Protein AF-A0A9D8DJX5-F1 (afdb_monomer)

pLDDT: mean 88.68, std 14.06, range [33.72, 98.88]

Radius of gyration: 21.32 Å; Cα contacts (8 Å, |Δi|>4): 629; chains: 1; bounding box: 50×33×69 Å

Solvent-accessible surface area (backbone atoms only — not comparable to full-atom values): 16769 Å² total; per-residue (Å²): 130,59,60,34,38,36,40,30,54,77,51,37,37,38,34,19,33,69,59,39,51,74,54,64,61,54,66,34,35,35,38,38,69,76,79,80,63,32,33,40,39,29,57,60,56,92,79,59,69,73,59,70,73,63,66,73,79,50,98,62,89,73,74,69,31,47,28,37,60,75,50,73,60,93,64,29,37,33,23,42,42,74,50,79,64,69,65,48,49,19,34,29,30,72,52,70,84,36,33,41,33,38,70,61,94,62,92,52,62,67,65,51,48,52,51,48,56,36,66,61,72,88,43,66,67,48,37,62,72,92,77,36,60,71,58,61,52,54,40,27,45,52,50,25,64,65,50,52,84,58,46,57,28,38,36,33,49,56,33,42,23,25,59,50,59,35,34,29,42,74,77,36,74,85,43,51,41,32,33,25,22,57,24,61,71,16,43,58,44,16,50,68,70,34,71,83,45,52,75,48,79,39,53,80,90,59,59,81,91,54,52,69,50,68,31,24,27,26,33,34,62,66,38,66,24,56,39,55,83,88,50,41,66,59,42,53,50,51,41,55,42,26,20,55,38,25,36,38,40,40,32,44,23,44,84,62,55,82,28,47,28,81,42,44,32,38,61,63,58,62,49,48,63,73,65,68,59,80,43,56,70,48,69,49,77,40,54,60,88,36,73,77,12,55,88,60,80,65,38,29,26,25,44,35,44,32,36,48,62,77,78,83,126

Foldseek 3Di:
DAQAKWFFDFFKIKHFVLVCVLLVVAQKWKWWDDPQAKIKIAHDDPPPPVPVVVVPPDPDDTPMKMWGWDDDDNTITMTGIPDDGHGAMFGWADLRRITMTHHDPDPPQQVVLLVCQQPDDPDLLQDQPVSHDPLVLVLLLVVLVVVVVQDQFEEEEACFLPSNVLSNCVVRVRGAAEYEHLHPSRQVNNCVSCVRYHYDNDDLQDLVVAAFQQGQEYEYAAPLQQPDPVCSLVSVVSRNRRHNWKYKYWYWADDATSNHGRGGHYDVVVSCVVSVDQWDKDKDWDDCPDSSNDPSRPTIIMMMMTTHDDPPD

Structure (mmCIF, N/CA/C/O backbone):
data_AF-A0A9D8DJX5-F1
#
_entry.id   AF-A0A9D8DJX5-F1
#
loop_
_atom_site.group_PDB
_atom_site.id
_atom_site.type_symbol
_atom_site.label_atom_id
_atom_site.label_alt_id
_atom_site.label_comp_id
_atom_site.label_asym_id
_atom_site.label_entity_id
_atom_site.label_seq_id
_atom_site.pdbx_PDB_ins_code
_atom_site.Cartn_x
_atom_site.Cartn_y
_atom_site.Cartn_z
_atom_site.occupancy
_atom_site.B_iso_or_equiv
_atom_site.auth_seq_id
_atom_site.auth_comp_id
_atom_site.auth_asym_id
_atom_site.auth_atom_id
_atom_site.pdbx_PDB_model_num
ATOM 1 N N . MET A 1 1 ? 25.472 2.038 -9.866 1.00 52.00 1 MET A N 1
ATOM 2 C CA . MET A 1 1 ? 24.053 2.404 -10.091 1.00 52.00 1 MET A CA 1
ATOM 3 C C . MET A 1 1 ? 23.250 1.708 -9.001 1.00 52.00 1 MET A C 1
ATOM 5 O O . MET A 1 1 ? 23.630 0.598 -8.645 1.00 52.00 1 MET A O 1
ATOM 9 N N . SER A 1 2 ? 22.246 2.347 -8.397 1.00 64.38 2 SER A N 1
ATOM 10 C CA . SER A 1 2 ? 21.395 1.640 -7.426 1.00 64.38 2 SER A CA 1
ATOM 11 C C . SER A 1 2 ? 20.667 0.501 -8.143 1.00 64.38 2 SER A C 1
ATOM 13 O O . SER A 1 2 ? 20.286 0.661 -9.300 1.00 64.38 2 SER A O 1
ATOM 15 N N . ALA A 1 3 ? 20.431 -0.631 -7.473 1.00 71.69 3 ALA A N 1
ATOM 16 C CA . ALA A 1 3 ? 19.589 -1.696 -8.026 1.00 71.69 3 ALA A CA 1
ATOM 17 C C . ALA A 1 3 ? 18.145 -1.225 -8.310 1.00 71.69 3 ALA A C 1
ATOM 19 O O . ALA A 1 3 ? 17.416 -1.913 -9.014 1.00 71.69 3 ALA A O 1
ATOM 20 N N . ARG A 1 4 ? 17.758 -0.052 -7.782 1.00 78.12 4 ARG A N 1
ATOM 21 C CA . ARG A 1 4 ? 16.403 0.521 -7.813 1.00 78.12 4 ARG A CA 1
ATOM 22 C C . ARG A 1 4 ? 16.152 1.575 -8.875 1.00 78.12 4 ARG A C 1
ATOM 24 O O . ARG A 1 4 ? 15.015 2.018 -9.006 1.00 78.12 4 ARG A O 1
ATOM 31 N N . THR A 1 5 ? 17.181 2.003 -9.605 1.00 88.44 5 THR A N 1
ATOM 32 C CA . THR A 1 5 ? 17.035 3.135 -10.523 1.00 88.44 5 THR A CA 1
ATOM 33 C C . THR A 1 5 ? 17.383 2.782 -11.955 1.00 88.44 5 THR A C 1
ATOM 35 O O . THR A 1 5 ? 18.355 2.084 -12.239 1.00 88.44 5 THR A O 1
ATOM 38 N N . VAL A 1 6 ? 16.564 3.290 -12.871 1.00 93.12 6 VAL A N 1
ATOM 39 C CA . VAL A 1 6 ? 16.841 3.318 -14.305 1.00 93.12 6 VAL A CA 1
ATOM 40 C C . VAL A 1 6 ? 17.437 4.678 -14.629 1.00 93.12 6 VAL A C 1
ATOM 42 O O . VAL A 1 6 ? 16.857 5.703 -14.284 1.00 93.12 6 VAL A O 1
ATOM 45 N N . ALA A 1 7 ? 18.588 4.694 -15.295 1.00 94.19 7 ALA A N 1
ATOM 46 C CA . ALA A 1 7 ? 19.215 5.934 -15.741 1.00 94.19 7 ALA A CA 1
ATOM 47 C C . ALA A 1 7 ? 19.014 6.111 -17.245 1.00 94.19 7 ALA A C 1
ATOM 49 O O . ALA A 1 7 ? 19.284 5.187 -18.018 1.00 94.19 7 ALA A O 1
ATOM 50 N N . ILE A 1 8 ? 18.571 7.295 -17.660 1.00 95.25 8 ILE A N 1
ATOM 51 C CA . ILE A 1 8 ? 18.438 7.673 -19.068 1.00 95.25 8 ILE A CA 1
ATOM 52 C C . ILE A 1 8 ? 19.281 8.921 -19.320 1.00 95.25 8 ILE A C 1
ATOM 54 O O . ILE A 1 8 ? 19.026 9.968 -18.727 1.00 95.25 8 ILE A O 1
ATOM 58 N N . ASP A 1 9 ? 20.255 8.813 -20.222 1.00 92.62 9 ASP A N 1
ATOM 59 C CA . ASP A 1 9 ? 21.124 9.915 -20.642 1.00 92.62 9 ASP A CA 1
ATOM 60 C C . ASP A 1 9 ? 21.181 9.983 -22.171 1.00 92.62 9 ASP A C 1
ATOM 62 O O . ASP A 1 9 ? 21.521 9.000 -22.835 1.00 92.62 9 ASP A O 1
ATOM 66 N N . ALA A 1 10 ? 20.831 11.148 -22.718 1.00 89.56 10 ALA A N 1
ATOM 67 C CA . ALA A 1 10 ? 20.740 11.438 -24.145 1.00 89.56 10 ALA A CA 1
ATOM 68 C C . ALA A 1 10 ? 19.941 10.388 -24.946 1.00 89.56 10 ALA A C 1
ATOM 70 O O . ALA A 1 10 ? 18.715 10.463 -25.052 1.00 89.56 10 ALA A O 1
ATOM 71 N N . ASP A 1 11 ? 20.640 9.427 -25.548 1.00 92.62 11 ASP A N 1
ATOM 72 C CA . ASP A 1 11 ? 20.106 8.368 -26.399 1.00 92.62 11 ASP A CA 1
ATOM 73 C C . ASP A 1 11 ? 20.338 6.961 -25.819 1.00 92.62 11 ASP A C 1
ATOM 75 O O . ASP A 1 11 ? 20.162 5.959 -26.519 1.00 92.62 11 ASP A O 1
ATOM 79 N N . ARG A 1 12 ? 20.704 6.862 -24.537 1.00 95.81 12 ARG A N 1
ATOM 80 C CA . ARG A 1 12 ? 20.975 5.605 -23.836 1.00 95.81 12 ARG A CA 1
ATOM 81 C C . ARG A 1 12 ? 20.134 5.458 -22.581 1.00 95.81 12 ARG A C 1
ATOM 83 O O . ARG A 1 12 ? 19.874 6.414 -21.861 1.00 95.81 12 ARG A O 1
ATOM 90 N N . MET A 1 13 ? 19.759 4.216 -22.301 1.00 96.75 13 MET A N 1
ATOM 91 C CA . MET A 1 13 ? 19.099 3.817 -21.063 1.00 96.75 13 MET A CA 1
ATOM 92 C C . MET A 1 13 ? 19.857 2.657 -20.430 1.00 96.75 13 MET A C 1
ATOM 94 O O . MET A 1 13 ? 20.189 1.693 -21.116 1.00 96.75 13 MET A O 1
ATOM 98 N N . SER A 1 14 ? 20.080 2.726 -19.125 1.00 96.38 14 SER A N 1
ATOM 99 C CA . SER A 1 14 ? 20.672 1.658 -18.326 1.00 96.38 14 SER A CA 1
ATOM 100 C C . SER A 1 14 ? 19.626 1.096 -17.371 1.00 96.38 14 SER A C 1
ATOM 102 O O . SER A 1 14 ? 19.094 1.826 -16.535 1.00 96.38 14 SER A O 1
ATOM 104 N N . LEU A 1 15 ? 19.332 -0.198 -17.504 1.00 95.50 15 LEU A N 1
ATOM 105 C CA . LEU A 1 15 ? 18.470 -0.936 -16.582 1.00 95.50 15 LEU A CA 1
ATOM 106 C C . LEU A 1 15 ? 19.331 -1.687 -15.559 1.00 95.50 15 LEU A C 1
ATOM 108 O O . LEU A 1 15 ? 20.320 -2.306 -15.967 1.00 95.50 15 LEU A O 1
ATOM 112 N N . PRO A 1 16 ? 18.958 -1.719 -14.268 1.00 94.69 16 PRO A N 1
ATOM 113 C CA . PRO A 1 16 ? 19.591 -2.623 -13.314 1.00 94.69 16 PRO A CA 1
ATOM 114 C C . PRO A 1 16 ? 19.359 -4.079 -13.748 1.00 94.69 16 PRO A C 1
ATOM 116 O O . PRO A 1 16 ? 18.301 -4.413 -14.290 1.00 94.69 16 PRO A O 1
ATOM 119 N N . ASN A 1 17 ? 20.346 -4.958 -13.534 1.00 92.81 17 ASN A N 1
ATOM 120 C CA . ASN A 1 17 ? 20.299 -6.327 -14.069 1.00 92.81 17 ASN A CA 1
ATOM 121 C C . ASN A 1 17 ? 19.074 -7.119 -13.572 1.00 92.81 17 ASN A C 1
ATOM 123 O O . ASN A 1 17 ? 18.498 -7.877 -14.343 1.00 92.81 17 ASN A O 1
ATOM 127 N N . ALA A 1 18 ? 18.621 -6.884 -12.338 1.00 92.12 18 ALA A N 1
ATOM 128 C CA . ALA A 1 18 ? 17.412 -7.516 -11.815 1.00 92.12 18 ALA A CA 1
ATOM 129 C C . ALA A 1 18 ? 16.151 -7.152 -12.628 1.00 92.12 18 ALA A C 1
ATOM 131 O O . ALA A 1 18 ? 15.383 -8.040 -12.986 1.00 92.12 18 ALA A O 1
ATOM 132 N N . LEU A 1 19 ? 15.974 -5.879 -13.009 1.00 93.50 19 LEU A N 1
ATOM 133 C CA . LEU A 1 19 ? 14.850 -5.454 -13.857 1.00 93.50 19 LEU A CA 1
ATOM 134 C C . LEU A 1 19 ? 14.972 -6.014 -15.281 1.00 93.50 19 LEU A C 1
ATOM 136 O O . LEU A 1 19 ? 13.985 -6.381 -15.911 1.00 93.50 19 LEU A O 1
ATOM 140 N N . TYR A 1 20 ? 16.196 -6.089 -15.807 1.00 93.69 20 TYR A N 1
ATOM 141 C CA . TYR A 1 20 ? 16.454 -6.720 -17.101 1.00 93.69 20 TYR A CA 1
ATOM 142 C C . TYR A 1 20 ? 16.045 -8.202 -17.118 1.00 93.69 20 TYR A C 1
ATOM 144 O O . TYR A 1 20 ? 15.451 -8.668 -18.096 1.00 93.69 20 TYR A O 1
ATOM 152 N N . GLU A 1 21 ? 16.366 -8.935 -16.053 1.00 92.25 21 GLU A N 1
ATOM 153 C CA . GLU A 1 21 ? 16.031 -10.350 -15.905 1.00 92.25 21 GLU A CA 1
ATOM 154 C C . GLU A 1 21 ? 14.526 -10.563 -15.734 1.00 92.25 21 GLU A C 1
ATOM 156 O O . GLU A 1 21 ? 13.972 -11.403 -16.446 1.00 92.25 21 GLU A O 1
ATOM 161 N N . ASP A 1 22 ? 13.861 -9.748 -14.909 1.00 90.25 22 ASP A N 1
ATOM 162 C CA . ASP A 1 22 ? 12.401 -9.769 -14.729 1.00 90.25 22 ASP A CA 1
ATOM 163 C C . ASP A 1 22 ? 11.636 -9.506 -16.032 1.00 90.25 22 ASP A C 1
ATOM 165 O O . ASP A 1 22 ? 10.707 -10.228 -16.391 1.00 90.25 22 ASP A O 1
ATOM 169 N N . LEU A 1 23 ? 12.115 -8.561 -16.849 1.00 90.62 23 LEU A N 1
ATOM 170 C CA . LEU A 1 23 ? 11.579 -8.316 -18.192 1.00 90.62 23 LEU A CA 1
ATOM 171 C C . LEU A 1 23 ? 11.792 -9.496 -19.169 1.00 90.62 23 LEU A C 1
ATOM 173 O O . LEU A 1 23 ? 11.419 -9.410 -20.346 1.00 90.62 23 LEU A O 1
ATOM 177 N N . GLY A 1 24 ? 12.404 -10.596 -18.726 1.00 91.62 24 GLY A N 1
ATOM 178 C CA . GLY A 1 24 ? 12.679 -11.789 -19.518 1.00 91.62 24 GLY A CA 1
ATOM 179 C C . GLY A 1 24 ? 13.887 -11.628 -20.433 1.00 91.62 24 GLY A C 1
ATOM 180 O O . GLY A 1 24 ? 13.882 -12.165 -21.544 1.00 91.62 24 GLY A O 1
ATOM 181 N N . SER A 1 25 ? 14.894 -10.864 -19.995 1.00 94.00 25 SER A N 1
ATOM 182 C CA . SER A 1 25 ? 16.143 -10.613 -20.727 1.00 94.00 25 SER A CA 1
ATOM 183 C C . SER A 1 25 ? 15.935 -10.155 -22.185 1.00 94.00 25 SER A C 1
ATOM 185 O O . SER A 1 25 ? 16.448 -10.781 -23.121 1.00 94.00 25 SER A O 1
ATOM 187 N N . PRO A 1 26 ? 15.133 -9.105 -22.439 1.00 93.44 26 PRO A N 1
ATOM 188 C CA . PRO A 1 26 ? 14.715 -8.773 -23.793 1.00 93.44 26 PRO A CA 1
ATOM 189 C C . PRO A 1 26 ? 15.840 -8.119 -24.605 1.00 93.44 26 PRO A C 1
ATOM 191 O O . PRO A 1 26 ? 16.518 -7.209 -24.151 1.00 93.44 26 PRO A O 1
ATOM 194 N N . SER A 1 27 ? 15.977 -8.476 -25.884 1.00 94.44 27 SER A N 1
ATOM 195 C CA . SER A 1 27 ? 16.855 -7.732 -26.806 1.00 94.44 27 SER A CA 1
ATOM 196 C C . SER A 1 27 ? 16.296 -6.349 -27.168 1.00 94.44 27 SER A C 1
ATOM 198 O O . SER A 1 27 ? 16.986 -5.511 -27.755 1.00 94.44 27 SER A O 1
ATOM 200 N N . THR A 1 28 ? 15.006 -6.117 -26.909 1.00 93.94 28 THR A N 1
ATOM 201 C CA . THR A 1 28 ? 14.306 -4.880 -27.252 1.00 93.94 28 THR A CA 1
ATOM 202 C C . THR A 1 28 ? 13.187 -4.591 -26.263 1.00 93.94 28 THR A C 1
ATOM 204 O O . THR A 1 28 ? 12.334 -5.444 -26.003 1.00 93.94 28 THR A O 1
ATOM 207 N N . VAL A 1 29 ? 13.146 -3.352 -25.790 1.00 94.38 29 VAL A N 1
ATOM 208 C CA . VAL A 1 29 ? 12.090 -2.820 -24.924 1.00 94.38 29 VAL A CA 1
ATOM 209 C C . VAL A 1 29 ? 11.420 -1.614 -25.577 1.00 94.38 29 VAL A C 1
ATOM 211 O O . VAL A 1 29 ? 11.905 -1.064 -26.571 1.00 94.38 29 VAL A O 1
ATOM 214 N N . VAL A 1 30 ? 10.263 -1.239 -25.045 1.00 93.06 30 VAL A N 1
ATOM 215 C CA . VAL A 1 30 ? 9.457 -0.110 -25.504 1.00 93.06 30 VAL A CA 1
ATOM 216 C C . VAL A 1 30 ? 9.234 0.842 -24.339 1.00 93.06 30 VAL A C 1
ATOM 218 O O . VAL A 1 30 ? 8.835 0.390 -23.267 1.00 93.06 30 VAL A O 1
ATOM 221 N N . LEU A 1 31 ? 9.442 2.137 -24.583 1.00 92.94 31 LEU A N 1
ATOM 222 C CA . LEU A 1 31 ? 9.111 3.219 -23.665 1.00 92.94 31 LEU A CA 1
ATOM 223 C C . LEU A 1 31 ? 7.941 4.051 -24.202 1.00 92.94 31 LEU A C 1
ATOM 225 O O . LEU A 1 31 ? 7.911 4.381 -25.393 1.00 92.94 31 LEU A O 1
ATOM 229 N N . LEU A 1 32 ? 6.988 4.396 -23.334 1.00 90.31 32 LEU A N 1
ATOM 230 C CA . LEU A 1 32 ? 5.842 5.250 -23.670 1.00 90.31 32 LEU A CA 1
ATOM 231 C C . LEU A 1 32 ? 5.765 6.437 -22.702 1.00 90.31 32 LEU A C 1
ATOM 233 O O . LEU A 1 32 ? 5.503 6.212 -21.520 1.00 90.31 32 LEU A O 1
ATOM 237 N N . PRO A 1 33 ? 5.955 7.677 -23.179 1.00 86.94 33 PRO A N 1
ATOM 238 C CA . PRO A 1 33 ? 5.739 8.877 -22.375 1.00 86.94 33 PRO A CA 1
ATOM 239 C C . PRO A 1 33 ? 4.274 9.026 -21.952 1.00 86.94 33 PRO A C 1
ATOM 241 O O . PRO A 1 33 ? 3.374 8.717 -22.739 1.00 86.94 33 PRO A O 1
ATOM 244 N N . VAL A 1 34 ? 4.040 9.523 -20.733 1.00 80.06 34 VAL A N 1
ATOM 245 C CA . VAL A 1 34 ? 2.684 9.701 -20.177 1.00 80.06 34 VAL A CA 1
ATOM 246 C C . VAL A 1 34 ? 2.340 11.170 -19.927 1.00 80.06 34 VAL A C 1
ATOM 248 O O . VAL A 1 34 ? 1.377 11.673 -20.501 1.00 80.06 34 VAL A O 1
ATOM 251 N N . ASP A 1 35 ? 3.135 11.862 -19.117 1.00 75.81 35 ASP A N 1
ATOM 252 C CA . ASP A 1 35 ? 2.861 13.204 -18.568 1.00 75.81 35 ASP A CA 1
ATOM 253 C C . ASP A 1 35 ? 3.993 14.211 -18.867 1.00 75.81 35 ASP A C 1
ATOM 255 O O . ASP A 1 35 ? 4.058 15.296 -18.298 1.00 75.81 35 ASP A O 1
ATOM 259 N N . GLY A 1 36 ? 4.892 13.854 -19.789 1.00 80.00 36 GLY A N 1
ATOM 260 C CA . GLY A 1 36 ? 6.061 14.656 -20.155 1.00 80.00 36 GLY A CA 1
ATOM 261 C C . GLY A 1 36 ? 7.303 14.394 -19.303 1.00 80.00 36 GLY A C 1
ATOM 262 O O . GLY A 1 36 ? 8.385 14.813 -19.711 1.00 80.00 36 GLY A O 1
ATOM 263 N N . GLN A 1 37 ? 7.188 13.662 -18.191 1.00 85.12 37 GLN A N 1
ATOM 264 C CA . GLN A 1 37 ? 8.328 13.302 -17.344 1.00 85.12 37 GLN A CA 1
ATOM 265 C C . GLN A 1 37 ? 8.427 11.787 -17.126 1.00 85.12 37 GLN A C 1
ATOM 267 O O . GLN A 1 37 ? 9.514 11.233 -17.241 1.00 85.12 37 GLN A O 1
ATOM 272 N N . SER A 1 38 ? 7.307 11.105 -16.904 1.00 88.81 38 SER A N 1
ATOM 273 C CA . SER A 1 38 ? 7.217 9.675 -16.605 1.00 88.81 38 SER A CA 1
ATOM 274 C C . SER A 1 38 ? 7.112 8.801 -17.860 1.00 88.81 38 SER A C 1
ATOM 276 O O . SER A 1 38 ? 6.609 9.220 -18.915 1.00 88.81 38 SER A O 1
ATOM 278 N N . LEU A 1 39 ? 7.555 7.544 -17.741 1.00 92.19 39 LEU A N 1
ATOM 279 C CA . LEU A 1 39 ? 7.623 6.588 -18.851 1.00 92.19 39 LEU A CA 1
ATOM 280 C C . LEU A 1 39 ? 7.074 5.214 -18.448 1.00 92.19 39 LEU A C 1
ATOM 282 O O . LEU A 1 39 ? 7.468 4.657 -17.433 1.00 92.19 39 LEU A O 1
ATOM 286 N N . TRP A 1 40 ? 6.247 4.595 -19.289 1.00 92.56 40 TRP A N 1
ATOM 287 C CA . TRP A 1 40 ? 5.995 3.152 -19.204 1.00 92.56 40 TRP A CA 1
ATOM 288 C C . TRP A 1 40 ? 7.083 2.379 -19.935 1.00 92.56 40 TRP A C 1
ATOM 290 O O . TRP A 1 40 ? 7.279 2.601 -21.128 1.00 92.56 40 TRP A O 1
ATOM 300 N N . LEU A 1 41 ? 7.717 1.428 -19.260 1.00 93.31 41 LEU A N 1
ATOM 301 C CA . LEU A 1 41 ? 8.673 0.471 -19.800 1.00 93.31 41 LEU A CA 1
ATOM 302 C C . LEU A 1 41 ? 8.017 -0.909 -19.929 1.00 93.31 41 LEU A C 1
ATOM 304 O O . LEU A 1 41 ? 7.350 -1.384 -19.015 1.00 93.31 41 LEU A O 1
ATOM 308 N N . ARG A 1 42 ? 8.222 -1.576 -21.067 1.00 91.81 42 ARG A N 1
ATOM 309 C CA . ARG A 1 42 ? 7.807 -2.973 -21.264 1.00 91.81 42 ARG A CA 1
ATOM 310 C C . ARG A 1 42 ? 8.707 -3.714 -22.235 1.00 91.81 42 ARG A C 1
ATOM 312 O O . ARG A 1 42 ? 9.286 -3.116 -23.149 1.00 91.81 42 ARG A O 1
ATOM 319 N N . ARG A 1 43 ? 8.748 -5.040 -22.116 1.00 90.25 43 ARG A N 1
ATOM 320 C CA . ARG A 1 43 ? 9.308 -5.905 -23.160 1.00 90.25 43 ARG A CA 1
ATOM 321 C C . ARG A 1 43 ? 8.541 -5.706 -24.469 1.00 90.25 43 ARG A C 1
ATOM 323 O O . ARG A 1 43 ? 7.314 -5.616 -24.491 1.00 90.25 43 ARG A O 1
ATOM 330 N N . ARG A 1 44 ? 9.260 -5.684 -25.594 1.00 84.25 44 ARG A N 1
ATOM 331 C CA . ARG A 1 44 ? 8.622 -5.735 -26.912 1.00 84.25 44 ARG A CA 1
ATOM 332 C C . ARG A 1 44 ? 8.142 -7.160 -27.194 1.00 84.25 44 ARG A C 1
ATOM 334 O O . ARG A 1 44 ? 8.964 -8.043 -27.433 1.00 84.25 44 ARG A O 1
ATOM 341 N N . ASP A 1 45 ? 6.830 -7.381 -27.218 1.00 71.62 45 ASP A N 1
ATOM 342 C CA . ASP A 1 45 ? 6.258 -8.642 -27.699 1.00 71.62 45 ASP A CA 1
ATOM 343 C C . ASP A 1 45 ? 6.064 -8.596 -29.232 1.00 71.62 45 ASP A C 1
ATOM 345 O O . ASP A 1 45 ? 5.251 -7.802 -29.720 1.00 71.62 45 ASP A O 1
ATOM 349 N N . PRO A 1 46 ? 6.773 -9.433 -30.016 1.00 61.84 46 PRO A N 1
ATOM 350 C CA . PRO A 1 46 ? 6.614 -9.496 -31.469 1.00 61.84 46 PRO A CA 1
ATOM 351 C C . PRO A 1 46 ? 5.244 -10.030 -31.924 1.00 61.84 46 PRO A C 1
ATOM 353 O O . PRO A 1 46 ? 4.867 -9.801 -33.074 1.00 61.84 46 PRO A O 1
ATOM 356 N N . ARG A 1 47 ? 4.496 -10.734 -31.060 1.00 59.16 47 ARG A N 1
ATOM 357 C CA . ARG A 1 47 ? 3.141 -11.244 -31.343 1.00 59.16 47 ARG A CA 1
ATOM 358 C C . ARG A 1 47 ? 2.045 -10.271 -30.940 1.00 59.16 47 ARG A C 1
ATOM 360 O O . ARG A 1 47 ? 0.949 -10.345 -31.502 1.00 59.16 47 ARG A O 1
ATOM 367 N N . SER A 1 48 ? 2.344 -9.333 -30.042 1.00 53.69 48 SER A N 1
ATOM 368 C CA . SER A 1 48 ? 1.490 -8.185 -29.792 1.00 53.69 48 SER A CA 1
ATOM 369 C C . SER A 1 48 ? 1.414 -7.373 -31.085 1.00 53.69 48 SER A C 1
ATOM 371 O O . SER A 1 48 ? 2.233 -6.514 -31.414 1.00 53.69 48 SER A O 1
ATOM 373 N N . ARG A 1 49 ? 0.387 -7.654 -31.890 1.00 46.22 49 ARG A N 1
ATOM 374 C CA . ARG A 1 49 ? -0.164 -6.631 -32.764 1.00 46.22 49 ARG A CA 1
ATOM 375 C C . ARG A 1 49 ? -0.594 -5.545 -31.798 1.00 46.22 49 ARG A C 1
ATOM 377 O O . ARG A 1 49 ? -1.685 -5.657 -31.248 1.00 46.22 49 ARG A O 1
ATOM 384 N N . VAL A 1 50 ? 0.266 -4.555 -31.536 1.00 47.84 50 VAL A N 1
ATOM 385 C CA . VAL A 1 50 ? -0.134 -3.294 -30.906 1.00 47.84 50 VAL A CA 1
ATOM 386 C C . VAL A 1 50 ? -1.466 -2.967 -31.549 1.00 47.84 50 VAL A C 1
ATOM 388 O O . VAL A 1 50 ? -1.519 -2.809 -32.772 1.00 47.84 50 VAL A O 1
ATOM 391 N N . ARG A 1 51 ? -2.548 -3.084 -30.770 1.00 42.00 51 ARG A N 1
ATOM 392 C CA . ARG A 1 51 ? -3.921 -3.077 -31.271 1.00 42.00 51 ARG A CA 1
ATOM 393 C C . ARG A 1 51 ? -4.084 -1.745 -31.994 1.00 42.00 51 ARG A C 1
ATOM 395 O O . ARG A 1 51 ? -4.379 -0.728 -31.374 1.00 42.00 51 ARG A O 1
ATOM 402 N N . ARG A 1 52 ? -3.895 -1.752 -33.319 1.00 39.91 52 ARG A N 1
ATOM 403 C CA . ARG A 1 52 ? -4.158 -0.613 -34.210 1.00 39.91 52 ARG A CA 1
ATOM 404 C C . ARG A 1 52 ? -5.606 -0.124 -34.058 1.00 39.91 52 ARG A C 1
ATOM 406 O O . ARG A 1 52 ? -5.931 0.970 -34.487 1.00 39.91 52 ARG A O 1
ATOM 413 N N . THR A 1 53 ? -6.461 -0.910 -33.408 1.00 36.12 53 THR A N 1
ATOM 414 C CA . THR A 1 53 ? -7.856 -0.601 -33.110 1.00 36.12 53 THR A CA 1
ATOM 415 C C . THR A 1 53 ? -8.050 0.322 -31.897 1.00 36.12 53 THR A C 1
ATOM 417 O O . THR A 1 53 ? -8.991 1.103 -31.906 1.00 36.12 53 THR A O 1
ATOM 420 N N . ALA A 1 54 ? -7.160 0.320 -30.893 1.00 36.59 54 ALA A N 1
ATOM 421 C CA . ALA A 1 54 ? -7.182 1.353 -29.837 1.00 36.59 54 ALA A CA 1
ATOM 422 C C . ALA A 1 54 ? -6.589 2.689 -30.335 1.00 36.59 54 ALA A C 1
ATOM 424 O O . ALA A 1 54 ? -6.893 3.757 -29.816 1.00 36.59 54 ALA A O 1
ATOM 425 N N . HIS A 1 55 ? -5.795 2.609 -31.406 1.00 41.62 55 HIS A N 1
ATOM 426 C CA . HIS A 1 55 ? -5.099 3.698 -32.096 1.00 41.62 55 HIS A CA 1
ATOM 427 C C . HIS A 1 55 ? -6.026 4.726 -32.774 1.00 41.62 55 HIS A C 1
ATOM 429 O O . HIS A 1 55 ? -5.535 5.753 -33.226 1.00 41.62 55 HIS A O 1
ATOM 435 N N . PHE A 1 56 ? -7.335 4.454 -32.886 1.00 33.94 56 PHE A N 1
ATOM 436 C CA . PHE A 1 56 ? -8.281 5.314 -33.615 1.00 33.94 56 PHE A CA 1
ATOM 437 C C . PHE A 1 56 ? -9.336 5.992 -32.723 1.00 33.94 56 PHE A C 1
ATOM 439 O O . PHE A 1 56 ? -9.976 6.939 -33.163 1.00 33.94 56 PHE A O 1
ATOM 446 N N . LEU A 1 57 ? -9.522 5.542 -31.475 1.00 34.25 57 LEU A N 1
ATOM 447 C CA . LEU A 1 57 ? -10.577 6.055 -30.580 1.00 34.25 57 LEU A CA 1
ATOM 448 C C . LEU A 1 57 ? -10.072 7.039 -29.509 1.00 34.25 57 LEU A C 1
ATOM 450 O O . LEU A 1 57 ? -10.876 7.742 -28.910 1.00 34.25 57 LEU A O 1
ATOM 454 N N . LEU A 1 58 ? -8.755 7.148 -29.307 1.00 35.84 58 LEU A N 1
ATOM 455 C CA . LEU A 1 58 ? -8.129 8.114 -28.398 1.00 35.84 58 LEU A CA 1
ATOM 456 C C . LEU A 1 58 ? -7.128 8.948 -29.206 1.00 35.84 58 LEU A C 1
ATOM 458 O O . LEU A 1 58 ? -6.018 8.500 -29.473 1.00 35.84 58 LEU A O 1
ATOM 462 N N . GLY A 1 59 ? -7.543 10.131 -29.662 1.00 33.72 59 GLY A N 1
ATOM 463 C CA . GLY A 1 59 ? -6.822 10.999 -30.607 1.00 33.72 59 GLY A CA 1
ATOM 464 C C . GLY A 1 59 ? -5.506 11.622 -30.113 1.00 33.72 59 GLY A C 1
ATOM 465 O O . GLY A 1 59 ? -5.335 12.833 -30.214 1.00 33.72 59 GLY A O 1
ATOM 466 N N . ARG A 1 60 ? -4.556 10.825 -29.614 1.00 42.78 60 ARG A N 1
ATOM 467 C CA . ARG A 1 60 ? -3.164 11.228 -29.365 1.00 42.78 60 ARG A CA 1
ATOM 468 C C . ARG A 1 60 ? -2.233 10.127 -29.873 1.00 42.78 60 ARG A C 1
ATOM 470 O O . ARG A 1 60 ? -2.232 9.014 -29.356 1.00 42.78 60 ARG A O 1
ATOM 477 N N . GLY A 1 61 ? -1.454 10.423 -30.913 1.00 44.41 61 GLY A N 1
ATOM 478 C CA . GLY A 1 61 ? -0.364 9.551 -31.340 1.00 44.41 61 GLY A CA 1
ATOM 479 C C . GLY A 1 61 ? 0.680 9.503 -30.231 1.00 44.41 61 GLY A C 1
ATOM 480 O O . GLY A 1 61 ? 1.390 10.478 -30.023 1.00 44.41 61 GLY A O 1
ATOM 481 N N . TYR A 1 62 ? 0.735 8.411 -29.473 1.00 54.16 62 TYR A N 1
ATOM 482 C CA . TYR A 1 62 ? 1.752 8.254 -28.438 1.00 54.16 62 TYR A CA 1
ATOM 483 C C . TYR A 1 62 ? 3.129 8.131 -29.104 1.00 54.16 62 TYR A C 1
ATOM 485 O O . TYR A 1 62 ? 3.344 7.245 -29.934 1.00 54.16 62 TYR A O 1
ATOM 493 N N . ASP A 1 63 ? 4.056 9.020 -28.745 1.00 66.00 63 ASP A N 1
ATOM 494 C CA . ASP A 1 63 ? 5.450 9.013 -29.191 1.00 66.00 63 ASP A CA 1
ATOM 495 C C . ASP A 1 63 ? 6.197 7.811 -28.590 1.00 66.00 63 ASP A C 1
ATOM 497 O O . ASP A 1 63 ? 6.896 7.906 -27.586 1.00 66.00 63 ASP A O 1
ATOM 501 N N . VAL A 1 64 ? 6.038 6.638 -29.201 1.00 82.75 64 VAL A N 1
ATOM 502 C CA . VAL A 1 64 ? 6.689 5.407 -28.737 1.00 82.75 64 VAL A CA 1
ATOM 503 C C . VAL A 1 64 ? 8.198 5.471 -29.002 1.00 82.75 64 VAL A C 1
ATOM 505 O O . VAL A 1 64 ? 8.619 5.729 -30.133 1.00 82.75 64 VAL A O 1
ATOM 508 N N . CYS A 1 65 ? 9.019 5.187 -27.988 1.00 90.00 65 CYS A N 1
ATOM 509 C CA . CYS A 1 65 ? 10.457 4.964 -28.140 1.00 90.00 65 CYS A CA 1
ATOM 510 C C . CYS A 1 65 ? 10.758 3.461 -28.084 1.00 90.00 65 CYS A C 1
ATOM 512 O O . CYS A 1 65 ? 10.278 2.747 -27.208 1.00 90.00 65 CYS A O 1
ATOM 514 N N . THR A 1 66 ? 11.537 2.959 -29.041 1.00 93.19 66 THR A N 1
ATOM 515 C CA . THR A 1 66 ? 12.057 1.587 -29.007 1.00 93.19 66 THR A CA 1
ATOM 516 C C . THR A 1 66 ? 13.507 1.635 -28.561 1.00 93.19 66 THR A C 1
ATOM 518 O O . THR A 1 66 ? 14.276 2.435 -29.086 1.00 93.19 66 THR A O 1
ATOM 521 N N . ALA A 1 67 ? 13.898 0.756 -27.644 1.00 95.31 67 ALA A N 1
ATOM 522 C CA . ALA A 1 67 ? 15.270 0.671 -27.174 1.00 95.31 67 ALA A CA 1
ATOM 523 C C . ALA A 1 67 ? 15.850 -0.720 -27.446 1.00 95.31 67 ALA A C 1
ATOM 525 O O . ALA A 1 67 ? 15.207 -1.728 -27.153 1.00 95.31 67 ALA A O 1
ATOM 526 N N . VAL A 1 68 ? 17.052 -0.784 -28.021 1.00 96.69 68 VAL A N 1
ATOM 527 C CA . VAL A 1 68 ? 17.720 -2.036 -28.421 1.00 96.69 68 VAL A CA 1
ATOM 528 C C . VAL A 1 68 ? 18.945 -2.272 -27.551 1.00 96.69 68 VAL A C 1
ATOM 530 O O . VAL A 1 68 ? 19.777 -1.374 -27.423 1.00 96.69 68 VAL A O 1
ATOM 533 N N . LEU A 1 69 ? 19.064 -3.474 -26.985 1.00 97.38 69 LEU A N 1
ATOM 534 C CA . LEU A 1 69 ? 20.185 -3.861 -26.130 1.00 97.38 69 LEU A CA 1
ATOM 535 C C . LEU A 1 69 ? 21.517 -3.699 -26.884 1.00 97.38 69 LEU A C 1
ATOM 537 O O . LEU A 1 69 ? 21.640 -4.116 -28.039 1.00 97.38 69 LEU A O 1
ATOM 541 N N . LYS A 1 70 ? 22.506 -3.076 -26.239 1.00 97.50 70 LYS A N 1
ATOM 542 C CA . LYS A 1 70 ? 23.854 -2.858 -26.788 1.00 97.50 70 LYS A CA 1
ATOM 543 C C . LYS A 1 70 ? 24.933 -3.569 -26.005 1.00 97.50 70 LYS A C 1
ATOM 545 O O . LYS A 1 70 ? 25.824 -4.144 -26.618 1.00 97.50 70 LYS A O 1
ATOM 550 N N . ASP A 1 71 ? 24.844 -3.502 -24.687 1.00 95.75 71 ASP A N 1
ATOM 551 C CA . ASP A 1 71 ? 25.835 -4.077 -23.795 1.00 95.75 71 ASP A CA 1
ATOM 552 C C . ASP A 1 71 ? 25.168 -4.567 -22.512 1.00 95.75 71 ASP A C 1
ATOM 554 O O . ASP A 1 71 ? 24.087 -4.098 -22.136 1.00 95.75 71 ASP A O 1
ATOM 558 N N . ARG A 1 72 ? 25.814 -5.523 -21.852 1.00 94.12 72 ARG A N 1
ATOM 559 C CA . ARG A 1 72 ? 25.381 -6.072 -20.574 1.00 94.12 72 ARG A CA 1
ATOM 560 C C . ARG A 1 72 ? 26.597 -6.367 -19.711 1.00 94.12 72 ARG A C 1
ATOM 562 O O . ARG A 1 72 ? 27.510 -7.078 -20.118 1.00 94.12 72 ARG A O 1
ATOM 569 N N . THR A 1 73 ? 26.530 -5.898 -18.476 1.00 92.62 73 THR A N 1
ATOM 570 C CA . THR A 1 73 ? 27.449 -6.266 -17.402 1.00 92.62 73 THR A CA 1
ATOM 571 C C . THR A 1 73 ? 26.712 -7.105 -16.358 1.00 92.62 73 THR A C 1
ATOM 573 O O . THR A 1 73 ? 25.522 -7.392 -16.490 1.00 92.62 73 THR A O 1
ATOM 576 N N . THR A 1 74 ? 27.407 -7.505 -15.297 1.00 89.00 74 THR A N 1
ATOM 577 C CA . THR A 1 74 ? 26.780 -8.155 -14.136 1.00 89.00 74 THR A CA 1
ATOM 578 C C . THR A 1 74 ? 25.841 -7.224 -13.369 1.00 89.00 74 THR A C 1
ATOM 580 O O . THR A 1 74 ? 24.968 -7.700 -12.653 1.00 89.00 74 THR A O 1
ATOM 583 N N . GLU A 1 75 ? 26.004 -5.906 -13.507 1.00 90.19 75 GLU A N 1
ATOM 584 C CA . GLU A 1 75 ? 25.235 -4.914 -12.748 1.00 90.19 75 GLU A CA 1
ATOM 585 C C . GLU A 1 75 ? 24.064 -4.329 -13.544 1.00 90.19 75 GLU A C 1
ATOM 587 O O . GLU A 1 75 ? 23.042 -3.961 -12.964 1.00 90.19 75 GLU A O 1
ATOM 592 N N . SER A 1 76 ? 24.191 -4.223 -14.870 1.00 93.75 76 SER A N 1
ATOM 593 C CA . SER A 1 76 ? 23.220 -3.501 -15.697 1.00 93.75 76 SER A CA 1
ATOM 594 C C . SER A 1 76 ? 23.173 -3.960 -17.154 1.00 93.75 76 SER A C 1
ATOM 596 O O . SER A 1 76 ? 24.112 -4.557 -17.685 1.00 93.75 76 SER A O 1
ATOM 598 N N . ALA A 1 77 ? 22.065 -3.633 -17.815 1.00 96.06 77 ALA A N 1
ATOM 599 C CA . ALA A 1 77 ? 21.856 -3.796 -19.247 1.00 96.06 77 ALA A CA 1
ATOM 600 C C . ALA A 1 77 ? 21.666 -2.420 -19.901 1.00 96.06 77 ALA A C 1
ATOM 602 O O . ALA A 1 77 ? 20.756 -1.673 -19.539 1.00 96.06 77 ALA A O 1
ATOM 603 N N . THR A 1 78 ? 22.509 -2.091 -20.880 1.00 97.06 78 THR A N 1
ATOM 604 C CA . THR A 1 78 ? 22.474 -0.803 -21.584 1.00 97.06 78 THR A CA 1
ATOM 605 C C . THR A 1 78 ? 21.772 -0.936 -22.929 1.00 97.06 78 THR A C 1
ATOM 607 O O . THR A 1 78 ? 22.128 -1.772 -23.762 1.00 97.06 78 THR A O 1
ATOM 610 N N . TYR A 1 79 ? 20.807 -0.057 -23.171 1.00 97.75 79 TYR A N 1
ATOM 611 C CA . TYR A 1 79 ? 20.015 0.022 -24.387 1.00 97.75 79 TYR A CA 1
ATOM 612 C C . TYR A 1 79 ? 20.271 1.330 -25.131 1.00 97.75 79 TYR A C 1
ATOM 614 O O . TYR A 1 79 ? 20.414 2.390 -24.530 1.00 97.75 79 TYR A O 1
ATOM 622 N N . GLN A 1 80 ? 20.252 1.248 -26.458 1.00 97.69 80 GLN A N 1
ATOM 623 C CA . GLN A 1 80 ? 20.233 2.396 -27.357 1.00 97.69 80 GLN A CA 1
ATOM 624 C C . GLN A 1 80 ? 18.791 2.760 -27.699 1.00 97.69 80 GLN A C 1
ATOM 626 O O . GLN A 1 80 ? 18.058 1.922 -28.231 1.00 97.69 80 GLN A O 1
ATOM 631 N N . LEU A 1 81 ? 18.410 4.004 -27.444 1.00 96.44 81 LEU A N 1
ATOM 632 C CA . LEU A 1 81 ? 17.091 4.556 -27.722 1.00 96.44 81 LEU A CA 1
ATOM 633 C C . LEU A 1 81 ? 16.956 4.954 -29.197 1.00 96.44 81 LEU A C 1
ATOM 635 O O . LEU A 1 81 ? 17.891 5.469 -29.808 1.00 96.44 81 LEU A O 1
ATOM 639 N N . SER A 1 82 ? 15.771 4.744 -29.774 1.00 93.88 82 SER A N 1
ATOM 640 C CA . SER A 1 82 ? 15.452 5.166 -31.145 1.00 93.88 82 SER A CA 1
ATOM 641 C C . SER A 1 82 ? 15.127 6.656 -31.259 1.00 93.88 82 SER A C 1
ATOM 643 O O . SER A 1 82 ? 15.020 7.175 -32.368 1.00 93.88 82 SER A O 1
ATOM 645 N N . ARG A 1 83 ? 14.870 7.320 -30.128 1.00 91.62 83 ARG A N 1
ATOM 646 C CA . ARG A 1 83 ? 14.541 8.743 -30.030 1.00 91.62 83 ARG A CA 1
ATOM 647 C C . ARG A 1 83 ? 14.730 9.241 -28.601 1.00 91.62 83 ARG A C 1
ATOM 649 O O . ARG A 1 83 ? 14.764 8.438 -27.671 1.00 91.62 83 ARG A O 1
ATOM 656 N N . VAL A 1 84 ? 14.781 10.560 -28.453 1.00 89.56 84 VAL A N 1
ATOM 657 C CA . VAL A 1 84 ? 14.860 11.229 -27.152 1.00 89.56 84 VAL A CA 1
ATOM 658 C C . VAL A 1 84 ? 13.566 11.010 -26.364 1.00 89.56 84 VAL A C 1
ATOM 660 O O . VAL A 1 84 ? 12.466 11.101 -26.912 1.00 89.56 84 VAL A O 1
ATOM 663 N N . VAL A 1 85 ? 13.731 10.721 -25.080 1.00 91.62 85 VAL A N 1
ATOM 664 C CA . VAL A 1 85 ? 12.700 10.658 -24.035 1.00 91.62 85 VAL A CA 1
ATOM 665 C C . VAL A 1 85 ? 13.215 11.474 -22.835 1.00 91.62 85 VAL A C 1
ATOM 667 O O . VAL A 1 85 ? 14.376 11.891 -22.872 1.00 91.62 85 VAL A O 1
ATOM 670 N N . PRO A 1 86 ? 12.408 11.741 -21.793 1.00 91.19 86 PRO A N 1
ATOM 671 C CA . PRO A 1 86 ? 12.898 12.396 -20.584 1.00 91.19 86 PRO A CA 1
ATOM 672 C C . PRO A 1 86 ? 14.158 11.713 -20.026 1.00 91.19 86 PRO A C 1
ATOM 674 O O . PRO A 1 86 ? 14.223 10.487 -19.935 1.00 91.19 86 PRO A O 1
ATOM 677 N N . THR A 1 87 ? 15.166 12.518 -19.696 1.00 92.94 87 THR A N 1
ATOM 678 C CA . THR A 1 87 ? 16.464 12.078 -19.161 1.00 92.94 87 THR A CA 1
ATOM 679 C C . THR A 1 87 ? 16.509 12.267 -17.651 1.00 92.94 87 THR A C 1
ATOM 681 O O . THR A 1 87 ? 15.917 13.215 -17.140 1.00 92.94 87 THR A O 1
ATOM 684 N N . GLY A 1 88 ? 17.269 11.432 -16.949 1.00 91.75 88 GLY A N 1
ATOM 685 C CA . GLY A 1 88 ? 17.410 11.495 -15.497 1.00 91.75 88 GLY A CA 1
ATOM 686 C C . GLY A 1 88 ? 17.502 10.115 -14.858 1.00 91.75 88 GLY A C 1
ATOM 687 O O . GLY A 1 88 ? 17.685 9.105 -15.545 1.00 91.75 88 GLY A O 1
ATOM 688 N N . GLU A 1 89 ? 17.373 10.088 -13.533 1.00 91.44 89 GLU A N 1
ATOM 689 C CA . GLU A 1 89 ? 17.186 8.858 -12.767 1.00 91.44 89 GLU A CA 1
ATOM 690 C C . GLU A 1 89 ? 15.702 8.636 -12.483 1.00 91.44 89 GLU A C 1
ATOM 692 O O . GLU A 1 89 ? 14.974 9.559 -12.112 1.00 91.44 89 GLU A O 1
ATOM 697 N N . PHE A 1 90 ? 15.274 7.390 -12.647 1.00 91.50 90 PHE A N 1
ATOM 698 C CA . PHE A 1 90 ? 13.892 6.979 -12.478 1.00 91.50 90 PHE A CA 1
ATOM 699 C C . PHE A 1 90 ? 13.795 5.835 -11.478 1.00 91.50 90 PHE A C 1
ATOM 701 O O . PHE A 1 90 ? 14.509 4.840 -11.610 1.00 91.50 90 PHE A O 1
ATOM 708 N N . GLY A 1 91 ? 12.878 5.945 -10.521 1.00 90.56 91 GLY A N 1
ATOM 709 C CA . GLY A 1 91 ? 12.422 4.820 -9.715 1.00 90.56 91 GLY A CA 1
ATOM 710 C C . GLY A 1 91 ? 11.476 3.926 -10.517 1.00 90.56 91 GLY A C 1
ATOM 711 O O . GLY A 1 91 ? 10.790 4.394 -11.427 1.00 90.56 91 GLY A O 1
ATOM 712 N N . VAL A 1 92 ? 11.445 2.635 -10.196 1.00 90.06 92 VAL A N 1
ATOM 713 C CA . VAL A 1 92 ? 10.663 1.627 -10.923 1.00 90.06 92 VAL A CA 1
ATOM 714 C C . VAL A 1 92 ? 9.465 1.178 -10.089 1.00 90.06 92 VAL A C 1
ATOM 716 O O . VAL A 1 92 ? 9.619 0.442 -9.122 1.00 90.06 92 VAL A O 1
ATOM 719 N N . ALA A 1 93 ? 8.255 1.563 -10.487 1.00 87.44 93 ALA A N 1
ATOM 720 C CA . ALA A 1 93 ? 7.033 0.988 -9.934 1.00 87.44 93 ALA A CA 1
ATOM 721 C C . ALA A 1 93 ? 6.593 -0.214 -10.781 1.00 87.44 93 ALA A C 1
ATOM 723 O O . ALA A 1 93 ? 6.305 -0.089 -11.975 1.00 87.44 93 ALA A O 1
ATOM 724 N N . ASN A 1 94 ? 6.548 -1.389 -10.164 1.00 86.50 94 ASN A N 1
ATOM 725 C CA . ASN A 1 94 ? 6.205 -2.643 -10.823 1.00 86.50 94 ASN A CA 1
ATOM 726 C C . ASN A 1 94 ? 4.682 -2.802 -10.962 1.00 86.50 94 ASN A C 1
ATOM 728 O O . ASN A 1 94 ? 3.942 -2.631 -9.994 1.00 86.50 94 ASN A O 1
ATOM 732 N N . TYR A 1 95 ? 4.214 -3.126 -12.171 1.00 80.31 95 TYR A N 1
ATOM 733 C CA . TYR A 1 95 ? 2.820 -3.472 -12.480 1.00 80.31 95 TYR A CA 1
ATOM 734 C C . TYR A 1 95 ? 2.720 -4.836 -13.194 1.00 80.31 95 TYR A C 1
ATOM 736 O O . TYR A 1 95 ? 1.755 -5.117 -13.912 1.00 80.31 95 TYR A O 1
ATOM 744 N N . GLY A 1 96 ? 3.713 -5.706 -12.996 1.00 78.62 96 GLY A N 1
ATOM 745 C CA . GLY A 1 96 ? 3.874 -7.016 -13.624 1.00 78.62 96 GLY A CA 1
ATOM 746 C C . GLY A 1 96 ? 4.357 -6.913 -15.065 1.00 78.62 96 GLY A C 1
ATOM 747 O O . GLY A 1 96 ? 5.548 -6.805 -15.320 1.00 78.62 96 GLY A O 1
ATOM 748 N N . GLU A 1 97 ? 3.442 -6.943 -16.037 1.00 74.19 97 GLU A N 1
ATOM 749 C CA . GLU A 1 97 ? 3.814 -6.941 -17.466 1.00 74.19 97 GLU A CA 1
ATOM 750 C C . GLU A 1 97 ? 4.372 -5.597 -17.972 1.00 74.19 97 GLU A C 1
ATOM 752 O O . GLU A 1 97 ? 4.863 -5.499 -19.104 1.00 74.19 97 GLU A O 1
ATOM 757 N N . ALA A 1 98 ? 4.267 -4.549 -17.157 1.00 82.50 98 ALA A N 1
ATOM 758 C CA . ALA A 1 98 ? 4.800 -3.229 -17.438 1.00 82.50 98 ALA A CA 1
ATOM 759 C C . ALA A 1 98 ? 5.352 -2.592 -16.161 1.00 82.50 98 ALA A C 1
ATOM 761 O O . ALA A 1 98 ? 4.855 -2.830 -15.059 1.00 82.50 98 ALA A O 1
ATOM 762 N N . HIS A 1 99 ? 6.340 -1.723 -16.333 1.00 90.12 99 HIS A N 1
ATOM 763 C CA . HIS A 1 99 ? 6.995 -1.005 -15.249 1.00 90.12 99 HIS A CA 1
ATOM 764 C C . HIS A 1 99 ? 6.848 0.487 -15.495 1.00 90.12 99 HIS A C 1
ATOM 766 O O . HIS A 1 99 ? 7.076 0.968 -16.606 1.00 90.12 99 HIS A O 1
ATOM 772 N N . PHE A 1 100 ? 6.444 1.224 -14.473 1.00 90.62 100 PHE A N 1
ATOM 773 C CA . PHE A 1 100 ? 6.287 2.665 -14.551 1.00 90.62 100 PHE A CA 1
ATOM 774 C C . PHE A 1 100 ? 7.536 3.337 -13.987 1.00 90.62 100 PHE A C 1
ATOM 776 O O . PHE A 1 100 ? 7.896 3.129 -12.831 1.00 90.62 100 PHE A O 1
ATOM 783 N N . LEU A 1 101 ? 8.221 4.101 -14.831 1.00 92.06 101 LEU A N 1
ATOM 784 C CA . LEU A 1 101 ? 9.428 4.839 -14.493 1.00 92.06 101 LEU A CA 1
ATOM 785 C C . LEU A 1 101 ? 9.032 6.233 -14.008 1.00 92.06 101 LEU A C 1
ATOM 787 O O . LEU A 1 101 ? 8.487 7.029 -14.779 1.00 92.06 101 LEU A O 1
ATOM 791 N N . ILE A 1 102 ? 9.317 6.501 -12.738 1.00 88.94 102 ILE A N 1
ATOM 792 C CA . ILE A 1 102 ? 8.942 7.723 -12.025 1.00 88.94 102 ILE A CA 1
ATOM 793 C C . ILE A 1 102 ? 10.203 8.569 -11.828 1.00 88.94 102 ILE A C 1
ATOM 795 O O . ILE A 1 102 ? 11.159 8.050 -11.249 1.00 88.94 102 ILE A O 1
ATOM 799 N N . PRO A 1 103 ? 10.238 9.833 -12.281 1.00 88.12 103 PRO A N 1
ATOM 800 C CA . PRO A 1 103 ? 11.364 10.727 -12.024 1.00 88.12 103 PRO A CA 1
ATOM 801 C C . PRO A 1 103 ? 11.682 10.826 -10.526 1.00 88.12 103 PRO A C 1
ATOM 803 O O . PRO A 1 103 ? 10.774 10.877 -9.695 1.00 88.12 103 PRO A O 1
ATOM 806 N N . LEU A 1 104 ? 12.970 10.840 -10.177 1.00 82.81 104 LEU A N 1
ATOM 807 C CA . LEU A 1 104 ? 13.417 11.014 -8.795 1.00 82.81 104 LEU A CA 1
ATOM 808 C C . LEU A 1 104 ? 13.846 12.460 -8.535 1.00 82.81 104 LEU A C 1
ATOM 810 O O . LEU A 1 104 ? 14.833 12.926 -9.101 1.00 82.81 104 LEU A O 1
ATOM 814 N N . ASP A 1 105 ? 13.145 13.133 -7.620 1.00 66.38 105 ASP A N 1
ATOM 815 C CA . ASP A 1 105 ? 13.424 14.530 -7.248 1.00 66.38 105 ASP A CA 1
ATOM 816 C C . ASP A 1 105 ? 14.367 14.664 -6.033 1.00 66.38 105 ASP A C 1
ATOM 818 O O . ASP A 1 105 ? 14.944 15.725 -5.794 1.00 66.38 105 ASP A O 1
ATOM 822 N N . SER A 1 106 ? 14.551 13.595 -5.247 1.00 66.81 106 SER A N 1
ATOM 823 C CA . SER A 1 106 ? 15.359 13.598 -4.019 1.00 66.81 106 SER A CA 1
ATOM 824 C C . SER A 1 106 ? 16.023 12.234 -3.763 1.00 66.81 106 SER A C 1
ATOM 826 O O . SER A 1 106 ? 15.565 11.200 -4.250 1.00 66.81 106 SER A O 1
ATOM 828 N N . LYS A 1 107 ? 17.117 12.233 -2.984 1.00 65.12 107 LYS A N 1
ATOM 829 C CA . LYS A 1 107 ? 17.791 11.006 -2.514 1.00 65.12 107 LYS A CA 1
ATOM 830 C C . LYS A 1 107 ? 17.160 10.408 -1.250 1.00 65.12 107 LYS A C 1
ATOM 832 O O . LYS A 1 107 ? 17.464 9.263 -0.930 1.00 65.12 107 LYS A O 1
ATOM 837 N N . ASP A 1 108 ? 16.339 11.175 -0.533 1.00 79.31 108 ASP A N 1
ATOM 838 C CA . ASP A 1 108 ? 15.607 10.698 0.640 1.00 79.31 108 ASP A CA 1
ATOM 839 C C . ASP A 1 108 ? 14.258 10.137 0.181 1.00 79.31 108 ASP A C 1
ATOM 841 O O . ASP A 1 108 ? 13.310 10.872 -0.114 1.00 79.31 108 ASP A O 1
ATOM 845 N N . GLU A 1 109 ? 14.216 8.811 0.058 1.00 79.62 109 GLU A N 1
ATOM 846 C CA . GLU A 1 109 ? 13.055 8.067 -0.419 1.00 79.62 109 GLU A CA 1
ATOM 847 C C . GLU A 1 109 ? 11.837 8.293 0.485 1.00 79.62 109 GLU A C 1
ATOM 849 O O . GLU A 1 109 ? 10.754 8.568 -0.026 1.00 79.62 109 GLU A O 1
ATOM 854 N N . VAL A 1 110 ? 12.014 8.264 1.809 1.00 84.38 110 VAL A N 1
ATOM 855 C CA . VAL A 1 110 ? 10.915 8.384 2.779 1.00 84.38 110 VAL A CA 1
ATOM 856 C C . VAL A 1 110 ? 10.287 9.769 2.706 1.00 84.38 110 VAL A C 1
ATOM 858 O O . VAL A 1 110 ? 9.088 9.879 2.441 1.00 84.38 110 VAL A O 1
ATOM 861 N N . ALA A 1 111 ? 11.097 10.822 2.848 1.00 83.19 111 ALA A N 1
ATOM 862 C CA . ALA A 1 111 ? 10.605 12.197 2.810 1.00 83.19 111 ALA A CA 1
ATOM 863 C C . ALA A 1 111 ? 9.958 12.529 1.454 1.00 83.19 111 ALA A C 1
ATOM 865 O O . ALA A 1 111 ? 8.89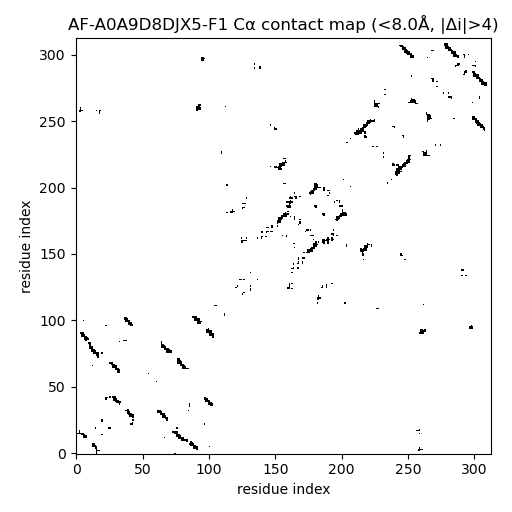5 13.146 1.397 1.00 83.19 111 ALA A O 1
ATOM 866 N N . SER A 1 112 ? 10.559 12.063 0.351 1.00 80.25 112 SER A N 1
ATOM 867 C CA . SER A 1 112 ? 9.996 12.257 -0.990 1.00 80.25 112 SER A CA 1
ATOM 868 C C . SER A 1 112 ? 8.638 11.572 -1.153 1.00 80.25 112 SER A C 1
ATOM 870 O O . SER A 1 112 ? 7.724 12.150 -1.747 1.00 80.25 112 SER A O 1
ATOM 872 N N . ARG A 1 113 ? 8.490 10.333 -0.662 1.00 83.75 113 ARG A N 1
ATOM 873 C CA . ARG A 1 113 ? 7.229 9.588 -0.782 1.00 83.75 113 ARG A CA 1
ATOM 874 C C . ARG A 1 113 ? 6.138 10.189 0.084 1.00 83.75 113 ARG A C 1
ATOM 876 O O . ARG A 1 113 ? 5.021 10.339 -0.399 1.00 83.75 113 ARG A O 1
ATOM 883 N N . GLU A 1 114 ? 6.456 10.560 1.315 1.00 86.94 114 GLU A N 1
ATOM 884 C CA . GLU A 1 114 ? 5.491 11.187 2.211 1.00 86.94 114 GLU A CA 1
ATOM 885 C C . GLU A 1 114 ? 4.967 12.510 1.645 1.00 86.94 114 GLU A C 1
ATOM 887 O O . GLU A 1 114 ? 3.755 12.700 1.568 1.00 86.94 114 GLU A O 1
ATOM 892 N N . GLN A 1 115 ? 5.858 13.370 1.140 1.00 86.00 115 GLN A N 1
ATOM 893 C CA . GLN A 1 115 ? 5.449 14.602 0.469 1.00 86.00 115 GLN A CA 1
ATOM 894 C C . GLN A 1 115 ? 4.564 14.315 -0.754 1.00 86.00 115 GLN A C 1
ATOM 896 O O . GLN A 1 115 ? 3.527 14.951 -0.927 1.00 86.00 115 GLN A O 1
ATOM 901 N N . SER A 1 116 ? 4.931 13.319 -1.571 1.00 85.88 116 SER A N 1
ATOM 902 C CA . SER A 1 116 ? 4.129 12.927 -2.739 1.00 85.88 116 SER A CA 1
ATOM 903 C C . SER A 1 116 ? 2.701 12.541 -2.337 1.00 85.88 116 SER A C 1
ATOM 905 O O . SER A 1 116 ? 1.749 12.964 -2.984 1.00 85.88 116 SER A O 1
ATOM 907 N N . TRP A 1 117 ? 2.533 11.772 -1.258 1.00 89.25 117 TRP A N 1
ATOM 908 C CA . TRP A 1 117 ? 1.214 11.377 -0.752 1.00 89.25 117 TRP A CA 1
ATOM 909 C C . TRP A 1 117 ? 0.441 12.531 -0.108 1.00 89.25 117 TRP A C 1
ATOM 911 O O . TRP A 1 117 ? -0.777 12.621 -0.276 1.00 89.25 117 TRP A O 1
ATOM 921 N N . ALA A 1 118 ? 1.132 13.440 0.578 1.00 90.19 118 ALA A N 1
ATOM 922 C CA . ALA A 1 118 ? 0.519 14.632 1.153 1.00 90.19 118 ALA A CA 1
ATOM 923 C C . ALA A 1 118 ? -0.043 15.577 0.072 1.00 90.19 118 ALA A C 1
ATOM 925 O O . ALA A 1 118 ? -1.078 16.209 0.283 1.00 90.19 118 ALA A O 1
ATOM 926 N N . GLU A 1 119 ? 0.611 15.650 -1.093 1.00 88.00 119 GLU A N 1
ATOM 927 C CA . GLU A 1 119 ? 0.274 16.589 -2.172 1.00 88.00 119 GLU A CA 1
ATOM 928 C C . GLU A 1 119 ? -0.563 15.977 -3.309 1.00 88.00 119 GLU A C 1
ATOM 930 O O . GLU A 1 119 ? -1.139 16.726 -4.103 1.00 88.00 119 GLU A O 1
ATOM 935 N N . ILE A 1 120 ? -0.658 14.643 -3.407 1.00 84.56 120 ILE A N 1
ATOM 936 C CA . ILE A 1 120 ? -1.355 13.980 -4.518 1.00 84.56 120 ILE A CA 1
ATOM 937 C C . ILE A 1 120 ? -2.818 14.434 -4.622 1.00 84.56 120 ILE A C 1
ATOM 939 O O . ILE A 1 120 ? -3.569 14.461 -3.642 1.00 84.56 120 ILE A O 1
ATOM 943 N N . GLN A 1 121 ? -3.229 14.763 -5.846 1.00 82.75 121 GLN A N 1
ATOM 944 C CA . GLN A 1 121 ? -4.597 15.143 -6.192 1.00 82.75 121 GLN A CA 1
ATOM 945 C C . GLN A 1 121 ? -5.242 14.062 -7.058 1.00 82.75 121 GLN A C 1
ATOM 947 O O . GLN A 1 121 ? -4.551 13.337 -7.770 1.00 82.75 121 GLN A O 1
ATOM 952 N N . GLU A 1 122 ? -6.571 13.954 -6.982 1.00 79.06 122 GLU A N 1
ATOM 953 C CA . GLU A 1 122 ? -7.381 13.031 -7.799 1.00 79.06 122 GLU A CA 1
ATOM 954 C C . GLU A 1 122 ? -6.998 11.543 -7.669 1.00 79.06 122 GLU A C 1
ATOM 956 O O . GLU A 1 122 ? -7.350 10.715 -8.511 1.00 79.06 122 GLU A O 1
ATOM 961 N N . TYR A 1 123 ? -6.299 11.169 -6.594 1.00 81.31 123 TYR A N 1
ATOM 962 C CA . TYR A 1 123 ? -6.046 9.768 -6.284 1.00 81.31 123 TYR A CA 1
ATOM 963 C C . TYR A 1 123 ? -7.366 9.072 -5.953 1.00 81.31 123 TYR A C 1
ATOM 965 O O . TYR A 1 123 ? -8.149 9.589 -5.164 1.00 81.31 123 TYR A O 1
ATOM 973 N N . HIS A 1 124 ? -7.615 7.902 -6.542 1.00 78.75 124 HIS A N 1
ATOM 974 C CA . HIS A 1 124 ? -8.900 7.199 -6.458 1.00 78.75 124 HIS A CA 1
ATOM 975 C C . HIS A 1 124 ? -9.402 6.967 -5.021 1.00 78.75 124 HIS A C 1
ATOM 977 O O . HIS A 1 124 ? -10.599 7.079 -4.783 1.00 78.75 124 HIS A O 1
ATOM 983 N N . GLU A 1 125 ? -8.508 6.727 -4.058 1.00 81.38 125 GLU A N 1
ATOM 984 C CA . GLU A 1 125 ? -8.852 6.574 -2.631 1.00 81.38 125 GLU A CA 1
ATOM 985 C C . GLU A 1 125 ? -9.100 7.909 -1.898 1.00 81.38 125 GLU A C 1
ATOM 987 O O . GLU A 1 125 ? -9.622 7.934 -0.783 1.00 81.38 125 GLU A O 1
ATOM 992 N N . HIS A 1 126 ? -8.724 9.034 -2.514 1.00 84.69 126 HIS A N 1
ATOM 993 C CA . HIS A 1 126 ? -8.901 10.403 -2.009 1.00 84.69 126 HIS A CA 1
ATOM 994 C C . HIS A 1 126 ? -10.059 11.138 -2.705 1.00 84.69 126 HIS A C 1
ATOM 996 O O . HIS A 1 126 ? -10.276 12.323 -2.456 1.00 84.69 126 HIS A O 1
ATOM 1002 N N . LEU A 1 127 ? -10.796 10.466 -3.593 1.00 84.12 127 LEU A N 1
ATOM 1003 C CA . LEU A 1 127 ? -12.026 10.996 -4.181 1.00 84.12 127 LEU A CA 1
ATOM 1004 C C . LEU A 1 127 ? -13.202 10.842 -3.200 1.00 84.12 127 LEU A C 1
ATOM 1006 O O . LEU A 1 127 ? -13.144 9.983 -2.318 1.00 84.12 127 LEU A O 1
ATOM 1010 N N . PRO A 1 128 ? -14.293 11.618 -3.351 1.00 86.00 128 PRO A N 1
ATOM 1011 C CA . PRO A 1 128 ? -15.538 11.368 -2.622 1.00 86.00 128 PRO A CA 1
ATOM 1012 C C . PRO A 1 128 ? -15.990 9.911 -2.769 1.00 86.00 128 PRO A C 1
ATOM 1014 O O . PRO A 1 128 ? -15.850 9.346 -3.857 1.00 86.00 128 PRO A O 1
ATOM 1017 N N . ILE A 1 129 ? -16.517 9.298 -1.701 1.00 84.25 129 ILE A N 1
ATOM 1018 C CA . ILE A 1 129 ? -16.811 7.851 -1.651 1.00 84.25 129 ILE A CA 1
ATOM 1019 C C . ILE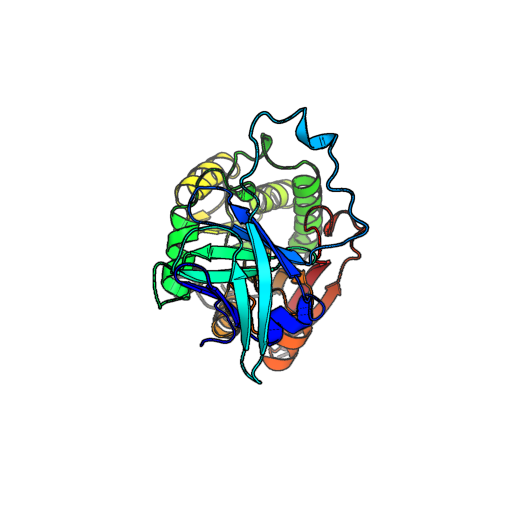 A 1 129 ? -17.708 7.415 -2.818 1.00 84.25 129 ILE A C 1
ATOM 1021 O O . ILE A 1 129 ? -17.497 6.354 -3.401 1.00 84.25 129 ILE A O 1
ATOM 1025 N N . GLU A 1 130 ? -18.674 8.240 -3.214 1.00 84.81 130 GLU A N 1
ATOM 1026 C CA . GLU A 1 130 ? -19.590 7.973 -4.325 1.00 84.81 130 GLU A CA 1
ATOM 1027 C C . GLU A 1 130 ? -18.924 7.940 -5.711 1.00 84.81 130 GLU A C 1
ATOM 1029 O O . GLU A 1 130 ? -19.525 7.452 -6.668 1.00 84.81 130 GLU A O 1
ATOM 1034 N N . GLN A 1 131 ? -17.701 8.459 -5.826 1.00 86.38 131 GLN A N 1
ATOM 1035 C CA . GLN A 1 131 ? -16.891 8.442 -7.048 1.00 86.38 131 GLN A CA 1
ATOM 1036 C C . GLN A 1 131 ? -15.867 7.302 -7.053 1.00 86.38 131 GLN A C 1
ATOM 1038 O O . GLN A 1 131 ? -15.186 7.098 -8.059 1.00 86.38 131 GLN A O 1
ATOM 1043 N N . GLN A 1 132 ? -15.741 6.569 -5.946 1.00 85.69 132 GLN A N 1
ATOM 1044 C CA . GLN A 1 132 ? -14.828 5.440 -5.835 1.00 85.69 132 GLN A CA 1
ATOM 1045 C C . GLN A 1 132 ? -15.428 4.175 -6.461 1.00 85.69 132 GLN A C 1
ATOM 1047 O O . GLN A 1 132 ? -16.637 4.057 -6.673 1.00 85.69 132 GLN A O 1
ATOM 1052 N N . ASP A 1 133 ? -14.563 3.214 -6.784 1.00 85.94 133 ASP A N 1
ATOM 1053 C CA . ASP A 1 133 ? -14.962 1.981 -7.457 1.00 85.94 133 ASP A CA 1
ATOM 1054 C C . ASP A 1 133 ? -15.914 1.124 -6.593 1.00 85.94 133 ASP A C 1
ATOM 1056 O O . ASP A 1 133 ? -15.730 0.950 -5.386 1.00 85.94 133 ASP A O 1
ATOM 1060 N N . ALA A 1 134 ? -16.946 0.551 -7.221 1.00 88.31 134 ALA A N 1
ATOM 1061 C CA . ALA A 1 134 ? -17.965 -0.227 -6.516 1.00 88.31 134 ALA A CA 1
ATOM 1062 C C . ALA A 1 134 ? -17.402 -1.500 -5.858 1.00 88.31 134 ALA A C 1
ATOM 1064 O O . ALA A 1 134 ? -17.895 -1.911 -4.803 1.00 88.31 134 ALA A O 1
ATOM 1065 N N . ASN A 1 135 ? -16.375 -2.121 -6.451 1.00 90.44 135 ASN A N 1
ATOM 1066 C CA . ASN A 1 135 ? -15.691 -3.260 -5.847 1.00 90.44 135 ASN A CA 1
ATOM 1067 C C . ASN A 1 135 ? -14.882 -2.822 -4.628 1.00 90.44 135 ASN A C 1
ATOM 1069 O O . ASN A 1 135 ? -14.939 -3.491 -3.599 1.00 90.44 135 ASN A O 1
ATOM 1073 N N . ALA A 1 136 ? -14.213 -1.670 -4.698 1.00 90.19 136 ALA A N 1
ATOM 1074 C CA . ALA A 1 136 ? -13.524 -1.105 -3.541 1.00 90.19 136 ALA A CA 1
ATOM 1075 C C . ALA A 1 136 ? -14.490 -0.922 -2.355 1.00 90.19 136 ALA A C 1
ATOM 1077 O O . ALA A 1 136 ? -14.147 -1.219 -1.209 1.00 90.19 136 ALA A O 1
ATOM 1078 N N . TRP A 1 137 ? -15.752 -0.567 -2.637 1.00 92.25 137 TRP A N 1
ATOM 1079 C CA . TRP A 1 137 ? -16.770 -0.477 -1.595 1.00 92.25 137 TRP A CA 1
ATOM 1080 C C . TRP A 1 137 ? -17.217 -1.828 -1.019 1.00 92.25 137 TRP A C 1
ATOM 1082 O O . TRP A 1 137 ? -17.421 -1.966 0.191 1.00 92.25 137 TRP A O 1
ATOM 1092 N N . ALA A 1 138 ? -17.333 -2.851 -1.868 1.00 94.69 138 ALA A N 1
ATOM 1093 C CA . ALA A 1 138 ? -17.592 -4.221 -1.427 1.00 94.69 138 ALA A CA 1
ATOM 1094 C C . ALA A 1 138 ? -16.461 -4.757 -0.531 1.00 94.69 138 ALA A C 1
ATOM 1096 O O . ALA A 1 138 ? -16.735 -5.393 0.489 1.00 94.69 138 ALA A O 1
ATOM 1097 N N . VAL A 1 139 ? -15.209 -4.444 -0.872 1.00 95.88 139 VAL A N 1
ATOM 1098 C CA . VAL A 1 139 ? -14.027 -4.812 -0.086 1.00 95.88 139 VAL A CA 1
ATOM 1099 C C . VAL A 1 139 ? -14.031 -4.132 1.281 1.00 95.88 139 VAL A C 1
ATOM 1101 O O . VAL A 1 139 ? -13.877 -4.827 2.281 1.00 95.88 139 VAL A O 1
ATOM 1104 N N . SER A 1 140 ? -14.297 -2.825 1.374 1.00 97.06 140 SER A N 1
ATOM 1105 C CA . SER A 1 140 ? -14.368 -2.141 2.676 1.00 97.06 140 SER A CA 1
ATOM 1106 C C . SER A 1 140 ? -15.457 -2.705 3.590 1.00 97.06 140 SER A C 1
ATOM 1108 O O . SER A 1 140 ? -15.239 -2.838 4.790 1.00 97.06 140 SER A O 1
ATOM 1110 N N . ARG A 1 141 ? -16.625 -3.079 3.048 1.00 97.50 141 ARG A N 1
ATOM 1111 C CA . ARG A 1 141 ? -17.690 -3.731 3.837 1.00 97.50 141 ARG A CA 1
ATOM 1112 C C . ARG A 1 141 ? -17.275 -5.102 4.350 1.00 97.50 141 ARG A C 1
ATOM 1114 O O . ARG A 1 141 ? -17.568 -5.442 5.493 1.00 97.50 141 ARG A O 1
ATOM 1121 N N . TRP A 1 142 ? -16.604 -5.885 3.510 1.00 98.38 142 TRP A N 1
ATOM 1122 C CA . TRP A 1 142 ? -16.039 -7.162 3.926 1.00 98.38 142 TRP A CA 1
ATOM 1123 C C . TRP A 1 142 ? -14.987 -6.966 5.027 1.00 98.38 142 TRP A C 1
ATOM 1125 O O . TRP A 1 142 ? -15.088 -7.606 6.073 1.00 98.38 142 TRP A O 1
ATOM 1135 N N . LEU A 1 143 ? -14.045 -6.036 4.839 1.00 98.62 143 LEU A N 1
ATOM 1136 C CA . LEU A 1 143 ? -12.997 -5.733 5.813 1.00 98.62 143 LEU A CA 1
ATOM 1137 C C . LEU A 1 143 ? -13.591 -5.251 7.143 1.00 98.62 143 LEU A C 1
ATOM 1139 O O . LEU A 1 143 ? -13.178 -5.713 8.200 1.00 98.62 143 LEU A O 1
ATOM 1143 N N . ALA A 1 144 ? -14.624 -4.407 7.115 1.00 98.62 144 ALA A N 1
ATOM 1144 C CA . ALA A 1 144 ? -15.345 -3.992 8.316 1.00 98.62 144 ALA A CA 1
ATOM 1145 C C . ALA A 1 144 ? -15.951 -5.183 9.086 1.00 98.62 144 ALA A C 1
ATOM 1147 O O . ALA A 1 144 ? -15.905 -5.208 10.314 1.00 98.62 144 ALA A O 1
ATOM 1148 N N . GLY A 1 145 ? -16.460 -6.199 8.380 1.00 98.56 145 GLY A N 1
ATOM 1149 C CA . GLY A 1 145 ? -16.941 -7.446 8.985 1.00 98.56 145 GLY A CA 1
ATOM 1150 C C . GLY A 1 145 ? -15.834 -8.313 9.599 1.00 98.56 145 GLY A C 1
ATOM 1151 O O . GLY A 1 145 ? -16.100 -9.035 10.558 1.00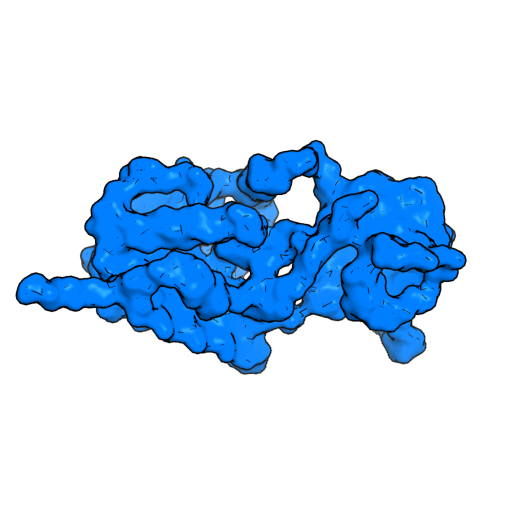 98.56 145 GLY A O 1
ATOM 1152 N N . VAL A 1 146 ? -14.603 -8.223 9.086 1.00 98.50 146 VAL A N 1
ATOM 1153 C CA . VAL A 1 146 ? -13.408 -8.844 9.689 1.00 98.50 146 VAL 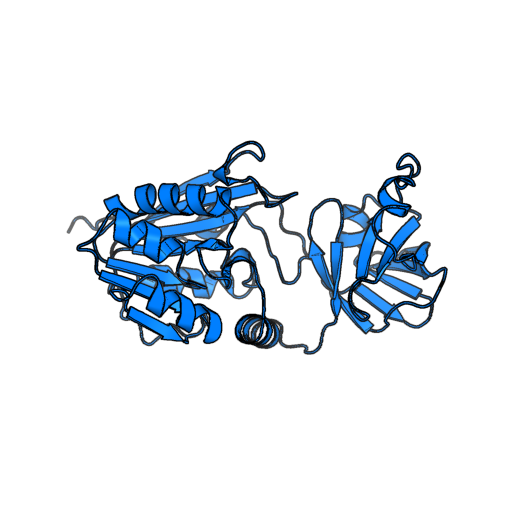A CA 1
ATOM 1154 C C . VAL A 1 146 ? -12.968 -8.080 10.940 1.00 98.50 146 VAL A C 1
ATOM 1156 O O . VAL A 1 146 ? -12.617 -8.697 11.941 1.00 98.50 146 VAL A O 1
ATOM 1159 N N . LEU A 1 147 ? -12.997 -6.746 10.893 1.00 98.75 147 LEU A N 1
ATOM 1160 C CA . LEU A 1 147 ? -12.521 -5.869 11.964 1.00 98.75 147 LEU A CA 1
ATOM 1161 C C . LEU A 1 147 ? -13.472 -5.833 13.167 1.00 98.75 147 LEU A C 1
ATOM 1163 O O . LEU A 1 147 ? -13.017 -5.930 14.302 1.00 98.75 147 LEU A O 1
ATOM 1167 N N . ALA A 1 148 ? -14.783 -5.702 12.945 1.00 98.38 148 ALA A N 1
ATOM 1168 C CA . ALA A 1 148 ? -15.755 -5.457 14.015 1.00 98.38 148 ALA A CA 1
ATOM 1169 C C . ALA A 1 148 ? -15.733 -6.493 15.164 1.00 98.38 148 ALA A C 1
ATOM 1171 O O . ALA A 1 148 ? -15.827 -6.087 16.320 1.00 98.38 148 ALA A O 1
ATOM 1172 N N . PRO A 1 149 ? -15.558 -7.808 14.920 1.00 98.19 149 PRO A N 1
ATOM 1173 C CA . PRO A 1 149 ? -15.438 -8.794 15.998 1.00 98.19 149 PRO A CA 1
ATOM 1174 C C . PRO A 1 149 ? -14.160 -8.673 16.842 1.00 98.19 149 PRO A C 1
ATOM 1176 O O . PRO A 1 149 ? -14.085 -9.282 17.908 1.00 98.19 149 PRO A O 1
ATOM 1179 N N . LEU A 1 150 ? -13.151 -7.931 16.374 1.00 98.00 150 LEU A N 1
ATOM 1180 C CA . LEU A 1 150 ? -11.844 -7.815 17.024 1.00 98.00 150 LEU A CA 1
ATOM 1181 C C . LEU A 1 150 ? -11.790 -6.702 18.083 1.00 98.00 150 LEU A C 1
ATOM 1183 O O . LEU A 1 150 ? -10.795 -6.612 18.796 1.00 98.00 150 LEU A O 1
ATOM 1187 N N . GLY A 1 151 ? -12.802 -5.845 18.227 1.00 97.50 151 GLY A N 1
ATOM 1188 C CA . GLY A 1 151 ? -12.745 -4.783 19.236 1.00 97.50 151 GLY A CA 1
ATOM 1189 C C . GLY A 1 151 ? -13.852 -3.744 19.138 1.00 97.50 151 GLY A C 1
ATOM 1190 O O . GLY A 1 151 ? -14.785 -3.874 18.354 1.00 97.50 151 GLY A O 1
ATOM 1191 N N . ASN A 1 152 ? -13.743 -2.697 19.958 1.00 98.19 152 ASN A N 1
ATOM 1192 C CA . ASN A 1 152 ? -14.672 -1.563 19.977 1.00 98.19 152 ASN A CA 1
ATOM 1193 C C . ASN A 1 152 ? -13.972 -0.218 19.738 1.00 98.19 152 ASN A C 1
ATOM 1195 O O . ASN A 1 152 ? -14.632 0.820 19.717 1.00 98.19 152 ASN A O 1
ATOM 1199 N N . SER A 1 153 ? -12.652 -0.210 19.572 1.00 98.81 153 SER A N 1
ATOM 1200 C CA . SER A 1 153 ? -11.878 0.969 19.200 1.00 98.81 153 SER A CA 1
ATOM 1201 C C . SER A 1 153 ? -10.901 0.642 18.076 1.00 98.81 153 SER A C 1
ATOM 1203 O O . SER A 1 153 ? -10.233 -0.391 18.103 1.00 98.81 153 SER A O 1
ATOM 1205 N N . PHE A 1 154 ? -10.846 1.513 17.072 1.00 98.88 154 PHE A N 1
ATOM 1206 C CA . PHE A 1 154 ? -10.160 1.251 15.811 1.00 98.88 154 PHE A CA 1
ATOM 1207 C C . PHE A 1 154 ? -9.326 2.448 15.380 1.00 98.88 154 PHE A C 1
ATOM 1209 O O . PHE A 1 154 ? -9.800 3.581 15.448 1.00 98.88 154 PHE A O 1
ATOM 1216 N N . LEU A 1 155 ? -8.117 2.185 14.892 1.00 98.88 155 LEU A N 1
ATOM 1217 C CA . LEU A 1 155 ? -7.245 3.168 14.260 1.00 98.88 155 LEU A CA 1
ATOM 1218 C C . LEU A 1 155 ? -6.847 2.674 12.870 1.00 98.88 155 LEU A C 1
ATOM 1220 O O . LEU A 1 155 ? -6.154 1.663 12.753 1.00 98.88 155 LEU A O 1
ATOM 1224 N N . GLU A 1 156 ? -7.246 3.407 11.835 1.00 98.81 156 GLU A N 1
ATOM 1225 C CA . GLU A 1 156 ? -6.713 3.220 10.484 1.00 98.81 156 GLU A CA 1
ATOM 1226 C C . GLU A 1 156 ? -5.511 4.138 10.243 1.00 98.81 156 GLU A C 1
ATOM 1228 O O . GLU A 1 156 ? -5.605 5.358 10.398 1.00 98.81 156 GLU A O 1
ATOM 1233 N N . ILE A 1 157 ? -4.384 3.564 9.827 1.00 98.62 157 ILE A N 1
ATOM 1234 C CA . ILE A 1 157 ? -3.216 4.326 9.373 1.00 98.62 157 ILE A CA 1
ATOM 1235 C C . ILE A 1 157 ? -3.272 4.432 7.850 1.00 98.62 157 ILE A C 1
ATOM 1237 O O . ILE A 1 157 ? -3.266 3.404 7.182 1.00 98.62 157 ILE A O 1
ATOM 1241 N N . GLY A 1 158 ? -3.301 5.659 7.319 1.00 97.56 158 GLY A N 1
ATOM 1242 C CA . GLY A 1 158 ? -3.503 5.947 5.894 1.00 97.56 158 GLY A CA 1
ATOM 1243 C C . GLY A 1 158 ? -4.971 5.817 5.477 1.00 97.56 158 GLY A C 1
ATOM 1244 O O . GLY A 1 158 ? -5.302 5.046 4.582 1.00 97.56 158 GLY A O 1
ATOM 1245 N N . CYS A 1 159 ? -5.864 6.522 6.179 1.00 97.69 159 CYS A N 1
ATOM 1246 C CA . CYS A 1 159 ? -7.315 6.377 6.024 1.00 97.69 159 CYS A CA 1
ATOM 1247 C C . CYS A 1 159 ? -7.915 7.060 4.777 1.00 97.69 159 CYS A C 1
ATOM 1249 O O . CYS A 1 159 ? -9.099 6.859 4.480 1.00 97.69 159 CYS A O 1
ATOM 1251 N N . GLY A 1 160 ? -7.138 7.865 4.043 1.00 96.38 160 GLY A N 1
ATOM 1252 C CA . GLY A 1 160 ? -7.576 8.545 2.825 1.00 96.38 160 GLY A CA 1
ATOM 1253 C C . GLY A 1 160 ? -8.868 9.348 3.016 1.00 96.38 160 GLY A C 1
ATOM 1254 O O . GLY A 1 160 ? -9.020 10.106 3.974 1.00 96.38 160 GLY A O 1
ATOM 1255 N N . ALA A 1 161 ? -9.832 9.178 2.102 1.00 96.25 161 ALA A N 1
ATOM 1256 C CA . ALA A 1 161 ? -11.154 9.808 2.202 1.00 96.25 161 ALA A CA 1
ATOM 1257 C C . ALA A 1 161 ? -12.118 9.102 3.184 1.00 96.25 161 ALA A C 1
ATOM 1259 O O . ALA A 1 161 ? -13.307 9.418 3.215 1.00 96.25 161 ALA A O 1
ATOM 1260 N N . GLY A 1 162 ? -11.634 8.158 3.999 1.00 97.25 162 GLY A N 1
ATOM 1261 C CA . GLY A 1 162 ? -12.397 7.541 5.085 1.00 97.25 162 GLY A CA 1
ATOM 1262 C C . GLY A 1 162 ? -13.346 6.423 4.653 1.00 97.25 162 GLY A C 1
ATOM 1263 O O . GLY A 1 162 ? -14.272 6.100 5.398 1.00 97.25 162 GLY A O 1
ATOM 1264 N N . ARG A 1 163 ? -13.142 5.813 3.474 1.00 97.44 163 ARG A N 1
ATOM 1265 C CA . ARG A 1 163 ? -14.009 4.733 2.971 1.00 97.44 163 ARG A CA 1
ATOM 1266 C C . ARG A 1 163 ? -14.109 3.586 3.984 1.00 97.44 163 ARG A C 1
ATOM 1268 O O . ARG A 1 163 ? -15.207 3.248 4.421 1.00 97.44 163 ARG A O 1
ATOM 1275 N N . ASN A 1 164 ? -12.985 3.015 4.413 1.00 98.25 164 ASN A N 1
ATOM 1276 C CA . ASN A 1 164 ? -12.984 1.901 5.369 1.00 98.25 164 ASN A CA 1
ATOM 1277 C C . ASN A 1 164 ? -13.597 2.294 6.720 1.00 98.25 164 ASN A C 1
ATOM 1279 O O . ASN A 1 164 ? -14.437 1.560 7.242 1.00 98.25 164 ASN A O 1
ATOM 1283 N N . LEU A 1 165 ? -13.263 3.483 7.234 1.00 98.50 165 LEU A N 1
ATOM 1284 C CA . LEU A 1 165 ? -13.874 4.038 8.446 1.00 98.50 165 LEU A CA 1
ATOM 1285 C C . LEU A 1 165 ? -15.398 4.126 8.335 1.00 98.50 165 LEU A C 1
ATOM 1287 O O . LEU A 1 165 ? -16.105 3.816 9.294 1.00 98.50 165 LEU A O 1
ATOM 1291 N N . ARG A 1 166 ? -15.920 4.508 7.162 1.00 98.00 166 ARG A N 1
ATOM 1292 C CA . ARG A 1 166 ? -17.361 4.586 6.932 1.00 98.00 166 ARG A CA 1
ATOM 1293 C C . ARG A 1 166 ? -18.015 3.207 6.967 1.00 98.00 166 ARG A C 1
ATOM 1295 O O . ARG A 1 166 ? -19.029 3.040 7.638 1.00 98.00 166 ARG A O 1
ATOM 1302 N N . ALA A 1 167 ? -17.430 2.214 6.296 1.00 98.12 167 ALA A N 1
ATOM 1303 C CA . ALA A 1 167 ? -17.951 0.846 6.336 1.00 98.12 167 ALA A CA 1
ATOM 1304 C C . ALA A 1 167 ? -17.941 0.284 7.763 1.00 98.12 167 ALA A C 1
ATOM 1306 O O . ALA A 1 167 ? -18.875 -0.409 8.164 1.00 98.12 167 ALA A O 1
ATOM 1307 N N . LEU A 1 168 ? -16.905 0.611 8.535 1.00 98.38 168 LEU A N 1
ATOM 1308 C CA . LEU A 1 168 ? -16.783 0.204 9.926 1.00 98.38 168 LEU A CA 1
ATOM 1309 C C . LEU A 1 168 ? -17.825 0.880 10.826 1.00 98.38 168 LEU A C 1
ATOM 1311 O O . LEU A 1 168 ? -18.455 0.204 11.634 1.00 98.38 168 LEU A O 1
ATOM 1315 N N . ALA A 1 169 ? -18.071 2.180 10.644 1.00 98.06 169 ALA A N 1
ATOM 1316 C CA . ALA A 1 169 ? -19.114 2.909 11.363 1.00 98.06 169 ALA A CA 1
ATOM 1317 C C . ALA A 1 169 ? -20.522 2.354 11.080 1.00 98.06 169 ALA A C 1
ATOM 1319 O O . ALA A 1 169 ? -21.359 2.318 11.981 1.00 98.06 169 ALA A O 1
ATOM 1320 N N . ASP A 1 170 ? -20.776 1.883 9.853 1.00 97.50 170 ASP A N 1
ATOM 1321 C CA . ASP A 1 170 ? -22.056 1.273 9.478 1.00 97.50 170 ASP A CA 1
ATOM 1322 C C . ASP A 1 170 ? -22.301 -0.066 10.218 1.00 97.50 170 ASP A C 1
ATOM 1324 O O . ASP A 1 170 ? -23.442 -0.365 10.575 1.00 97.50 170 ASP A O 1
ATOM 1328 N N . VAL A 1 171 ? -21.258 -0.875 10.467 1.00 97.69 171 VAL A N 1
ATOM 1329 C CA . VAL A 1 171 ? -21.386 -2.193 11.138 1.00 97.69 171 VAL A CA 1
ATOM 1330 C C . VAL A 1 171 ? -21.174 -2.143 12.654 1.00 97.69 171 VAL A C 1
ATOM 1332 O O . VAL A 1 171 ? -21.699 -2.994 13.371 1.00 97.69 171 VAL A O 1
ATOM 1335 N N . ALA A 1 172 ? -20.429 -1.153 13.150 1.00 96.81 172 ALA A N 1
ATOM 1336 C CA . ALA A 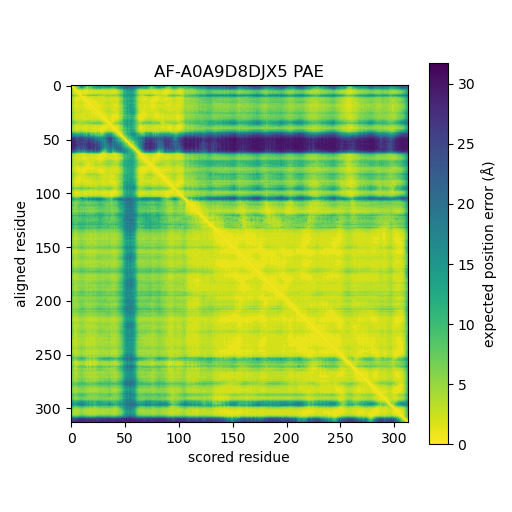1 172 ? -20.087 -0.968 14.557 1.00 96.81 172 ALA A CA 1
ATOM 1337 C C . ALA A 1 172 ? -20.361 0.487 15.000 1.00 96.81 172 ALA A C 1
ATOM 1339 O O . ALA A 1 172 ? -19.438 1.223 15.347 1.00 96.81 172 ALA A O 1
ATOM 1340 N N . PRO A 1 173 ? -21.633 0.930 15.028 1.00 95.94 173 PRO A N 1
ATOM 1341 C CA . PRO A 1 173 ? -21.993 2.340 15.228 1.00 95.94 173 PRO A CA 1
ATOM 1342 C C . PRO A 1 173 ? -21.640 2.906 16.612 1.00 95.94 173 PRO A C 1
ATOM 1344 O O . PRO A 1 173 ? -21.648 4.120 16.798 1.00 95.94 173 PRO A O 1
ATOM 1347 N N . SER A 1 174 ? -21.356 2.046 17.596 1.00 96.81 174 SER A N 1
ATOM 1348 C CA . SER A 1 174 ? -20.907 2.441 18.937 1.00 96.81 174 SER A CA 1
ATOM 1349 C C . SER A 1 174 ? -19.388 2.404 19.114 1.00 96.81 174 SER A C 1
ATOM 1351 O O . SER A 1 174 ? -18.914 2.652 20.221 1.00 96.81 174 SER A O 1
ATOM 1353 N N . ALA A 1 175 ? -18.631 2.033 18.079 1.00 98.00 175 ALA A N 1
ATOM 1354 C CA . ALA A 1 175 ? -17.184 1.932 18.167 1.00 98.00 175 ALA A CA 1
ATOM 1355 C C . ALA A 1 175 ? -16.511 3.312 18.162 1.00 98.00 175 ALA A C 1
ATOM 1357 O O . ALA A 1 175 ? -16.951 4.244 17.486 1.00 98.00 175 ALA A O 1
ATOM 1358 N N . ASN A 1 176 ? -15.393 3.418 18.876 1.00 98.62 176 ASN A N 1
ATOM 1359 C CA . ASN A 1 176 ? -14.511 4.576 18.814 1.00 98.62 176 ASN A CA 1
ATOM 1360 C C . ASN A 1 176 ? -13.617 4.444 17.579 1.00 98.62 176 ASN A C 1
ATOM 1362 O O . ASN A 1 176 ? -12.681 3.648 17.572 1.00 98.62 176 ASN A O 1
ATOM 1366 N N . ILE A 1 177 ? -13.914 5.201 16.529 1.00 98.81 177 ILE A N 1
ATOM 1367 C CA . ILE A 1 177 ? -13.195 5.114 15.256 1.00 98.81 177 ILE A CA 1
ATOM 1368 C C . ILE A 1 177 ? -12.235 6.295 15.133 1.00 98.81 177 ILE A C 1
ATOM 1370 O O . ILE A 1 177 ? -12.622 7.449 15.332 1.00 98.81 177 ILE A O 1
ATOM 1374 N N . ALA A 1 178 ? -10.989 6.007 14.782 1.00 98.75 178 ALA A N 1
ATOM 1375 C CA . ALA A 1 178 ? -9.969 6.990 14.479 1.00 98.75 178 ALA A CA 1
ATOM 1376 C C . ALA A 1 178 ? -9.244 6.658 13.173 1.00 98.75 178 ALA A C 1
ATOM 1378 O O . ALA A 1 178 ? -9.196 5.507 12.735 1.00 98.75 178 ALA A O 1
ATOM 1379 N N . GLY A 1 179 ? -8.669 7.684 12.557 1.00 98.50 179 GLY A N 1
ATOM 1380 C CA . GLY A 1 179 ? -7.900 7.549 11.330 1.00 98.50 179 GLY A CA 1
ATOM 1381 C C . GLY A 1 179 ? -6.854 8.642 11.201 1.00 98.50 179 GLY A C 1
ATOM 1382 O O . GLY A 1 179 ? -7.090 9.785 11.601 1.00 98.50 179 GLY A O 1
ATOM 1383 N N . ILE A 1 180 ? -5.707 8.289 10.633 1.00 98.38 180 ILE A N 1
ATOM 1384 C CA . ILE A 1 180 ? -4.669 9.253 10.274 1.00 98.38 180 ILE A CA 1
ATOM 1385 C C . ILE A 1 180 ? -4.355 9.175 8.789 1.00 98.38 180 ILE A C 1
ATOM 1387 O O . ILE A 1 180 ? -4.434 8.107 8.184 1.00 98.38 180 ILE A O 1
ATOM 1391 N N . ASP A 1 181 ? -3.996 10.307 8.203 1.00 97.94 181 ASP A N 1
ATOM 1392 C CA . ASP A 1 181 ? -3.465 10.392 6.845 1.00 97.94 181 ASP A CA 1
ATOM 1393 C C . ASP A 1 181 ? -2.559 11.625 6.732 1.00 97.94 181 ASP A C 1
ATOM 1395 O O . ASP A 1 181 ? -2.705 12.566 7.507 1.00 97.94 181 ASP A O 1
ATOM 1399 N N . VAL A 1 182 ? -1.629 11.653 5.781 1.00 96.69 182 VAL A N 1
ATOM 1400 C CA . VAL A 1 182 ? -0.787 12.837 5.530 1.00 96.69 182 VAL A CA 1
ATOM 1401 C C . VAL A 1 182 ? -1.468 13.844 4.597 1.00 96.69 182 VAL A C 1
ATOM 1403 O O . VAL A 1 182 ? -1.049 14.998 4.515 1.00 96.69 182 VAL A O 1
ATOM 1406 N N . ASN A 1 183 ? -2.532 13.438 3.901 1.00 96.94 183 ASN A N 1
ATOM 1407 C CA . ASN A 1 183 ? -3.248 14.261 2.939 1.00 96.94 183 ASN A CA 1
ATOM 1408 C C . ASN A 1 183 ? -4.457 14.972 3.577 1.00 96.94 183 ASN A C 1
ATOM 1410 O O . ASN A 1 183 ? -5.533 14.401 3.770 1.00 96.94 183 ASN A O 1
ATOM 1414 N N . GLU A 1 184 ? -4.315 16.271 3.845 1.00 96.19 184 GLU A N 1
ATOM 1415 C CA . GLU A 1 184 ? -5.382 17.096 4.440 1.00 96.19 184 GLU A CA 1
ATOM 1416 C C . GLU A 1 184 ? -6.650 17.196 3.574 1.00 96.19 184 GLU A C 1
ATOM 1418 O O . GLU A 1 184 ? -7.764 17.351 4.093 1.00 96.19 184 GLU A O 1
ATOM 1423 N N . SER A 1 185 ? -6.512 17.094 2.247 1.00 94.81 185 SER A N 1
ATOM 1424 C CA . SER A 1 185 ? -7.665 17.137 1.339 1.00 94.81 185 SER A CA 1
ATOM 1425 C C . SER A 1 185 ? -8.497 15.861 1.457 1.00 94.81 185 SER A C 1
ATOM 1427 O O . SER A 1 185 ? -9.724 15.940 1.549 1.00 94.81 185 SER A O 1
ATOM 1429 N N . ALA A 1 186 ? -7.839 14.703 1.544 1.00 94.88 186 ALA A N 1
ATOM 1430 C CA . ALA A 1 186 ? -8.486 13.420 1.796 1.00 94.88 186 ALA A CA 1
ATOM 1431 C C . ALA A 1 186 ? -9.170 13.408 3.175 1.00 94.88 186 ALA A C 1
ATOM 1433 O O . ALA A 1 186 ? -10.366 13.122 3.273 1.00 94.88 186 ALA A O 1
ATOM 1434 N N . LEU A 1 187 ? -8.479 13.872 4.224 1.00 97.31 187 LEU A N 1
ATOM 1435 C CA . LEU A 1 187 ? -9.054 13.996 5.571 1.00 97.31 187 LEU A CA 1
ATOM 1436 C C . LEU A 1 187 ? -10.266 14.929 5.629 1.00 97.31 187 LEU A C 1
ATOM 1438 O O . LEU A 1 187 ? -11.210 14.695 6.383 1.00 97.31 187 LEU A O 1
ATOM 1442 N N . SER A 1 188 ? -10.272 15.998 4.834 1.00 96.50 188 SER A N 1
ATOM 1443 C CA . SER A 1 188 ? -11.425 16.897 4.736 1.00 96.50 188 SER A CA 1
ATOM 1444 C C . SER A 1 188 ? -12.670 16.210 4.170 1.00 96.50 188 SER A C 1
ATOM 1446 O O . SER A 1 188 ? -13.784 16.582 4.545 1.00 96.50 188 SER A O 1
ATOM 1448 N N . LEU A 1 189 ? -12.503 15.214 3.296 1.00 95.75 189 LEU A N 1
ATOM 1449 C CA . LEU A 1 189 ? -13.596 14.358 2.831 1.00 95.75 189 LEU A CA 1
ATOM 1450 C C . LEU A 1 189 ? -13.972 13.330 3.900 1.00 95.75 189 LEU A C 1
ATOM 1452 O O . LEU A 1 189 ? -15.145 13.244 4.255 1.00 95.75 189 LEU A O 1
ATOM 1456 N N . ALA A 1 190 ? -12.991 12.657 4.507 1.00 97.06 190 ALA A N 1
ATOM 1457 C CA . ALA A 1 190 ? -13.225 11.688 5.579 1.00 97.06 190 ALA A CA 1
ATOM 1458 C C . ALA A 1 190 ? -14.047 12.274 6.742 1.00 97.06 190 ALA A C 1
ATOM 1460 O O . ALA A 1 190 ? -14.989 11.645 7.220 1.00 97.06 190 ALA A O 1
ATOM 1461 N N . ARG A 1 191 ? -13.771 13.526 7.145 1.00 97.56 191 ARG A N 1
ATOM 1462 C CA . ARG A 1 191 ? -14.538 14.251 8.180 1.00 97.56 191 ARG A CA 1
ATOM 1463 C C . ARG A 1 191 ? -16.008 14.473 7.808 1.00 97.56 191 ARG A C 1
ATOM 1465 O O . ARG A 1 191 ? -16.847 14.586 8.698 1.00 97.56 191 ARG A O 1
ATOM 1472 N N . ARG A 1 192 ? -16.332 14.569 6.515 1.00 95.75 192 ARG A N 1
ATOM 1473 C CA . ARG A 1 192 ? -17.721 14.683 6.035 1.00 95.75 192 ARG A CA 1
ATOM 1474 C C . ARG A 1 192 ? -18.407 13.323 6.014 1.00 95.75 192 ARG A C 1
ATOM 1476 O O . ARG A 1 192 ? -19.570 13.235 6.397 1.00 95.75 192 ARG A O 1
ATOM 1483 N N . GLU A 1 193 ? -17.683 12.291 5.595 1.00 93.88 193 GLU A N 1
ATOM 1484 C CA . GLU A 1 193 ? -18.208 10.932 5.443 1.00 93.88 193 GLU A CA 1
ATOM 1485 C C . GLU A 1 193 ? -18.432 10.220 6.777 1.00 93.88 193 GLU A C 1
ATOM 1487 O O . GLU A 1 193 ? -19.399 9.463 6.922 1.00 93.88 193 GLU A O 1
ATOM 1492 N N . VAL A 1 194 ? -17.565 10.489 7.759 1.00 96.06 194 VAL A N 1
ATOM 1493 C CA . VAL A 1 194 ? -17.594 9.869 9.088 1.00 96.06 194 VAL A CA 1
ATOM 1494 C C . VAL A 1 194 ? -17.445 10.934 10.187 1.00 96.06 194 VAL A C 1
ATOM 1496 O O . VAL A 1 194 ? -16.406 11.011 10.842 1.00 96.06 194 VAL A O 1
ATOM 1499 N N . PRO A 1 195 ? -18.478 11.763 10.447 1.00 95.94 195 PRO A N 1
ATOM 1500 C CA . PRO A 1 195 ? -18.389 12.859 11.421 1.00 95.94 195 PRO A CA 1
ATOM 1501 C C . PRO A 1 195 ? -18.111 12.420 12.866 1.00 95.94 195 PRO A C 1
ATOM 1503 O O . PRO A 1 195 ? -17.732 13.242 13.695 1.00 95.94 195 PRO A O 1
ATOM 1506 N N . SER A 1 196 ? -18.342 11.144 13.184 1.00 95.69 196 SER A N 1
ATOM 1507 C CA . SER A 1 196 ? -18.067 10.553 14.495 1.00 95.69 196 SER A CA 1
ATOM 1508 C C . SER A 1 196 ? -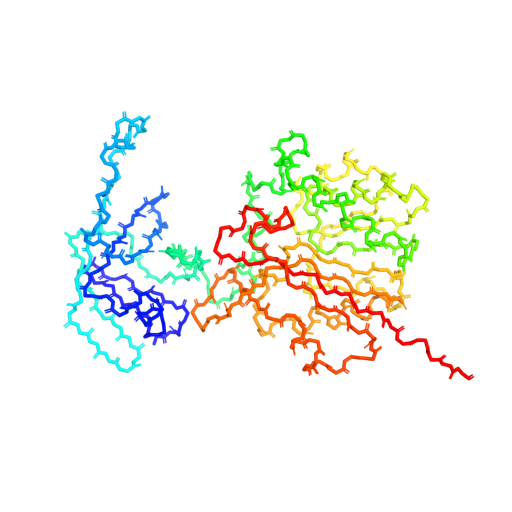16.615 10.099 14.677 1.00 95.69 196 SER A C 1
ATOM 1510 O O . SER A 1 196 ? -16.239 9.768 15.799 1.00 95.69 196 SER A O 1
ATOM 1512 N N . ALA A 1 197 ? -15.810 10.047 13.610 1.00 97.94 197 ALA A N 1
ATOM 1513 C CA . ALA A 1 197 ? -14.428 9.589 13.688 1.00 97.94 197 ALA A CA 1
ATOM 1514 C C . ALA A 1 197 ? -13.478 10.695 14.177 1.00 97.94 197 ALA A C 1
ATOM 1516 O O . ALA A 1 197 ? -13.609 11.866 13.815 1.00 97.94 197 ALA A O 1
ATOM 1517 N N . THR A 1 198 ? -12.471 10.306 14.960 1.00 98.31 198 THR A N 1
ATOM 1518 C CA . THR A 1 198 ? -11.359 11.190 15.341 1.00 98.31 198 THR A CA 1
ATOM 1519 C C . THR A 1 198 ? -10.280 11.141 14.261 1.00 98.31 198 THR A C 1
ATOM 1521 O O . THR A 1 198 ? -9.657 10.102 14.068 1.00 98.31 198 THR A O 1
ATOM 1524 N N . LEU A 1 199 ? -10.059 12.250 13.551 1.00 98.44 199 LEU A N 1
ATOM 1525 C CA . LEU A 1 199 ? -9.186 12.287 12.372 1.00 98.44 199 LEU A CA 1
ATOM 1526 C C . LEU A 1 199 ? -8.057 13.314 12.505 1.00 98.44 199 LEU A C 1
ATOM 1528 O O . LEU A 1 199 ? -8.337 14.505 12.697 1.00 98.44 199 LEU A O 1
ATOM 1532 N N . SER A 1 200 ? -6.805 12.885 12.321 1.00 97.19 200 SER A N 1
ATOM 1533 C CA . SER A 1 200 ? -5.624 13.760 12.384 1.00 97.19 200 SER A CA 1
ATOM 1534 C C . SER A 1 200 ? -4.721 13.647 11.156 1.00 97.19 200 SER A C 1
ATOM 1536 O O . SER A 1 200 ? -4.553 12.575 10.578 1.00 97.19 200 SER A O 1
ATOM 1538 N N . ALA A 1 201 ? -4.127 14.781 10.773 1.00 96.81 201 ALA A N 1
ATOM 1539 C CA . ALA A 1 201 ? -3.073 14.818 9.770 1.00 96.81 201 ALA A CA 1
ATOM 1540 C C . ALA A 1 201 ? -1.756 14.390 10.418 1.00 96.81 201 ALA A C 1
ATOM 1542 O O . ALA A 1 201 ? -1.225 15.105 11.273 1.00 96.81 201 ALA A O 1
ATOM 1543 N N . SER A 1 202 ? -1.275 13.190 10.105 1.00 95.75 202 SER A N 1
ATOM 1544 C CA . SER A 1 202 ? -0.123 12.604 10.796 1.00 95.75 202 SER A CA 1
ATOM 1545 C C . SER A 1 202 ? 0.606 11.593 9.920 1.00 95.75 202 SER A C 1
ATOM 1547 O O . SER A 1 202 ? -0.001 10.884 9.119 1.00 95.75 202 SER A O 1
ATOM 1549 N N . SER A 1 203 ? 1.921 11.530 10.108 1.00 96.50 203 SER A N 1
ATOM 1550 C CA . SER A 1 203 ? 2.795 10.567 9.447 1.00 96.50 203 SER A CA 1
ATOM 1551 C C . SER A 1 203 ? 2.693 9.193 10.103 1.00 96.50 203 SER A C 1
ATOM 1553 O O . SER A 1 203 ? 2.712 9.078 11.327 1.00 96.50 203 SER A O 1
ATOM 1555 N N . LEU A 1 204 ? 2.704 8.134 9.292 1.00 96.56 204 LEU A N 1
ATOM 1556 C CA . LEU A 1 204 ? 2.867 6.761 9.783 1.00 96.56 204 LEU A CA 1
ATOM 1557 C C . LEU A 1 204 ? 4.266 6.487 10.370 1.00 96.56 204 LEU A C 1
ATOM 1559 O O . LEU A 1 204 ? 4.467 5.459 11.012 1.00 96.56 204 LEU A O 1
ATOM 1563 N N . TYR A 1 205 ? 5.222 7.399 10.160 1.00 96.00 205 TYR A N 1
ATOM 1564 C CA . TYR A 1 205 ? 6.559 7.378 10.758 1.00 96.00 205 TYR A CA 1
ATOM 1565 C C . TYR A 1 205 ? 6.637 8.176 12.072 1.00 96.00 205 TYR A C 1
ATOM 1567 O O . TYR A 1 205 ? 7.679 8.162 12.723 1.00 96.00 205 TYR A O 1
ATOM 1575 N N . ALA A 1 206 ? 5.559 8.863 12.474 1.00 94.75 206 ALA A N 1
ATOM 1576 C CA . ALA A 1 206 ? 5.495 9.677 13.689 1.00 94.75 206 ALA A CA 1
ATOM 1577 C C . ALA A 1 206 ? 4.214 9.365 14.482 1.00 94.75 206 ALA A C 1
ATOM 1579 O O . ALA A 1 206 ? 3.218 10.083 14.406 1.00 94.75 206 ALA A O 1
ATOM 1580 N N . LEU A 1 207 ? 4.245 8.266 15.240 1.00 95.88 207 LEU A N 1
ATOM 1581 C CA . LEU A 1 207 ? 3.089 7.727 15.970 1.00 95.88 207 LEU A CA 1
ATOM 1582 C C . LEU A 1 207 ? 3.190 7.899 17.498 1.00 95.88 207 LEU A C 1
ATOM 1584 O O . LEU A 1 207 ? 2.444 7.268 18.251 1.00 95.88 207 LEU A O 1
ATOM 1588 N N . ASP A 1 208 ? 4.091 8.765 17.965 1.00 93.56 208 ASP A N 1
ATOM 1589 C CA . ASP A 1 208 ? 4.388 8.971 19.390 1.00 93.56 208 ASP A CA 1
ATOM 1590 C C . ASP A 1 208 ? 3.195 9.515 20.195 1.00 93.56 208 ASP A C 1
ATOM 1592 O O . ASP A 1 208 ? 3.079 9.247 21.392 1.00 93.56 208 ASP A O 1
ATOM 1596 N N . ASP A 1 209 ? 2.277 10.229 19.538 1.00 93.00 209 ASP A N 1
ATOM 1597 C CA . ASP A 1 209 ? 1.055 10.760 20.157 1.00 93.00 209 ASP A CA 1
ATOM 1598 C C . ASP A 1 209 ? 0.060 9.653 20.557 1.00 93.00 209 ASP A C 1
ATOM 1600 O O . ASP A 1 209 ? -0.832 9.870 21.383 1.00 93.00 209 ASP A O 1
ATOM 1604 N N . TRP A 1 210 ? 0.216 8.445 20.008 1.00 97.19 210 TRP A N 1
ATOM 1605 C CA . TRP A 1 210 ? -0.600 7.292 20.365 1.00 97.19 210 TRP A CA 1
ATOM 1606 C C . TRP A 1 210 ? 0.019 6.534 21.533 1.00 97.19 210 TRP A C 1
ATOM 1608 O O . TRP A 1 210 ? 1.145 6.046 21.455 1.00 97.19 210 TRP A O 1
ATOM 1618 N N . GLY A 1 211 ? -0.735 6.370 22.622 1.00 96.94 211 GLY A N 1
ATOM 1619 C CA . GLY A 1 211 ? -0.307 5.568 23.769 1.00 96.94 211 GLY A CA 1
ATOM 1620 C C . GLY A 1 211 ? -0.161 4.080 23.428 1.00 96.94 211 GLY A C 1
ATOM 1621 O O . GLY A 1 211 ? -0.814 3.567 22.519 1.00 96.94 211 GLY A O 1
ATOM 1622 N N . GLY A 1 212 ? 0.677 3.362 24.176 1.00 97.44 212 GLY A N 1
ATOM 1623 C CA . GLY A 1 212 ? 0.750 1.904 24.053 1.00 97.44 212 GLY A CA 1
ATOM 1624 C C . GLY A 1 212 ? -0.543 1.232 24.529 1.00 97.44 212 GLY A C 1
ATOM 1625 O O . GLY A 1 212 ? -1.104 1.656 25.537 1.00 97.44 212 GLY A O 1
ATOM 1626 N N . ALA A 1 213 ? -0.996 0.195 23.819 1.00 97.50 213 ALA A N 1
ATOM 1627 C CA . ALA A 1 213 ? -2.242 -0.532 24.084 1.00 97.50 213 ALA A CA 1
ATOM 1628 C C . ALA A 1 213 ? -3.466 0.391 24.287 1.00 97.50 213 ALA A C 1
ATOM 1630 O O . ALA A 1 213 ? -4.290 0.155 25.170 1.00 97.50 213 ALA A O 1
ATOM 1631 N N . SER A 1 214 ? -3.561 1.465 23.498 1.00 98.06 214 SER A N 1
ATOM 1632 C CA . SER A 1 214 ? -4.581 2.514 23.641 1.00 98.06 214 SER A CA 1
ATOM 1633 C C . SER A 1 214 ? -5.819 2.313 22.763 1.00 98.06 214 SER A C 1
ATOM 1635 O O . SER A 1 214 ? -6.847 2.939 23.018 1.00 98.06 214 SER A O 1
ATOM 1637 N N . VAL A 1 215 ? -5.735 1.444 21.753 1.00 98.31 215 VAL A N 1
ATOM 1638 C CA . VAL A 1 215 ? -6.805 1.160 20.784 1.00 98.31 215 VAL A CA 1
ATOM 1639 C C . VAL A 1 215 ? -6.898 -0.347 20.588 1.00 98.31 215 VAL A C 1
ATOM 1641 O O . VAL A 1 215 ? -5.863 -0.996 20.501 1.00 98.31 215 VAL A O 1
ATOM 1644 N N . ASP A 1 216 ? -8.095 -0.925 20.500 1.00 98.69 216 ASP A N 1
ATOM 1645 C CA . ASP A 1 216 ? -8.258 -2.380 20.369 1.00 98.69 216 ASP A CA 1
ATOM 1646 C C . ASP A 1 216 ? -7.627 -2.907 19.084 1.00 98.69 216 ASP A C 1
ATOM 1648 O O . ASP A 1 216 ? -6.857 -3.870 19.124 1.00 98.69 216 ASP A O 1
ATOM 1652 N N . VAL A 1 217 ? -7.918 -2.253 17.960 1.00 98.88 217 VAL A N 1
ATOM 1653 C CA . VAL A 1 217 ? -7.492 -2.702 16.637 1.00 98.88 217 VAL A CA 1
ATOM 1654 C C . VAL A 1 217 ? -6.794 -1.579 15.883 1.00 98.88 217 VAL A C 1
ATOM 1656 O O . VAL A 1 217 ? -7.367 -0.513 15.664 1.00 98.88 217 VAL A O 1
ATOM 1659 N N . VAL A 1 218 ? -5.569 -1.835 15.429 1.00 98.88 218 VAL A N 1
ATOM 1660 C CA . VAL A 1 218 ? -4.843 -0.942 14.515 1.00 98.88 218 VAL A CA 1
ATOM 1661 C C . VAL A 1 218 ? -4.738 -1.627 13.164 1.00 98.88 218 VAL A C 1
ATOM 1663 O O . VAL A 1 218 ? -4.327 -2.786 13.093 1.00 98.88 218 VAL A O 1
ATOM 1666 N N . PHE A 1 219 ? -5.111 -0.945 12.085 1.00 98.88 219 PHE A N 1
ATOM 1667 C CA . PHE A 1 219 ? -5.108 -1.562 10.766 1.00 98.88 219 PHE A CA 1
ATOM 1668 C C . PHE A 1 219 ? -4.640 -0.640 9.645 1.00 98.88 219 PHE A C 1
ATOM 1670 O O . PHE A 1 219 ? -4.659 0.585 9.760 1.00 98.88 219 PHE A O 1
ATOM 1677 N N . THR A 1 220 ? -4.209 -1.264 8.553 1.00 98.69 220 THR A N 1
ATOM 1678 C CA . THR A 1 220 ? -3.879 -0.611 7.284 1.00 98.69 220 THR A CA 1
ATOM 1679 C C . THR A 1 220 ? -4.569 -1.330 6.130 1.00 98.69 220 THR A C 1
ATOM 1681 O O . THR A 1 220 ? -4.789 -2.544 6.179 1.00 98.69 220 THR A O 1
ATOM 1684 N N . SER A 1 221 ? -4.895 -0.581 5.077 1.00 97.56 221 SER A N 1
ATOM 1685 C CA . SER A 1 221 ? -5.463 -1.116 3.841 1.00 97.56 221 SER A CA 1
ATOM 1686 C C . SER A 1 221 ? -4.813 -0.448 2.629 1.00 97.56 221 SER A C 1
ATOM 1688 O O . SER A 1 221 ? -5.206 0.651 2.252 1.00 97.56 221 SER A O 1
ATOM 1690 N N . GLY A 1 222 ? -3.849 -1.113 1.991 1.00 94.69 222 GLY A N 1
ATOM 1691 C CA . GLY A 1 222 ? -3.131 -0.579 0.827 1.00 94.69 222 GLY A CA 1
ATOM 1692 C C . GLY A 1 222 ? -2.158 0.556 1.162 1.00 94.69 222 GLY A C 1
ATOM 1693 O O . GLY A 1 222 ? -1.941 1.439 0.335 1.00 94.69 222 GLY A O 1
ATOM 1694 N N . VAL A 1 223 ? -1.578 0.545 2.363 1.00 95.75 223 VAL A N 1
ATOM 1695 C CA . VAL A 1 223 ? -0.708 1.618 2.871 1.00 95.75 223 VAL A CA 1
ATOM 1696 C C . VAL A 1 223 ? 0.718 1.120 3.034 1.00 95.75 223 VAL A C 1
ATOM 1698 O O . VAL A 1 223 ? 1.657 1.756 2.550 1.00 95.75 223 VAL A O 1
ATOM 1701 N N . LEU A 1 224 ? 0.911 -0.056 3.638 1.00 96.38 224 LEU A N 1
ATOM 1702 C CA . LEU A 1 224 ? 2.250 -0.606 3.856 1.00 96.38 224 LEU A CA 1
ATOM 1703 C C . LEU A 1 224 ? 2.955 -0.967 2.548 1.00 96.38 224 LEU A C 1
ATOM 1705 O O . LEU A 1 224 ? 4.184 -0.961 2.503 1.00 96.38 224 LEU A O 1
ATOM 1709 N N . VAL A 1 225 ? 2.211 -1.226 1.467 1.00 93.00 225 VAL A N 1
ATOM 1710 C CA . VAL A 1 225 ? 2.787 -1.374 0.119 1.00 93.00 225 VAL A CA 1
ATOM 1711 C C . VAL A 1 225 ? 3.583 -0.137 -0.317 1.00 93.00 225 VAL A C 1
ATOM 1713 O O . VAL A 1 225 ? 4.488 -0.255 -1.136 1.00 93.00 225 VAL A O 1
ATOM 1716 N N . HIS A 1 226 ? 3.316 1.039 0.246 1.00 92.19 226 HIS A N 1
ATOM 1717 C CA . HIS A 1 226 ? 4.029 2.278 -0.068 1.00 92.19 226 HIS A CA 1
ATOM 1718 C C . HIS A 1 226 ? 5.187 2.589 0.890 1.00 92.19 226 HIS A C 1
ATOM 1720 O O . HIS A 1 226 ? 5.895 3.575 0.684 1.00 92.19 226 HIS A O 1
ATOM 1726 N N . VAL A 1 227 ? 5.415 1.744 1.900 1.00 93.56 227 VAL A N 1
ATOM 1727 C CA . VAL A 1 227 ? 6.480 1.910 2.897 1.00 93.56 227 VAL A CA 1
ATOM 1728 C C . VAL A 1 227 ? 7.721 1.114 2.476 1.00 93.56 227 VAL A C 1
ATOM 1730 O O . VAL A 1 227 ? 7.612 -0.103 2.285 1.00 93.56 227 VAL A O 1
ATOM 1733 N N . PRO A 1 228 ? 8.912 1.731 2.361 1.00 89.94 228 PRO A N 1
ATOM 1734 C CA . PRO A 1 228 ? 10.134 1.016 2.000 1.00 89.94 228 PRO A CA 1
ATOM 1735 C C . PRO A 1 228 ? 10.421 -0.176 2.922 1.00 89.94 228 PRO A C 1
ATOM 1737 O O . PRO A 1 228 ? 10.112 -0.155 4.115 1.00 89.94 228 PRO A O 1
ATOM 1740 N N . HIS A 1 229 ? 11.063 -1.224 2.394 1.00 87.75 229 HIS A N 1
ATOM 1741 C CA . HIS A 1 229 ? 11.417 -2.413 3.187 1.00 87.75 229 HIS A CA 1
ATOM 1742 C C . HIS A 1 229 ? 12.275 -2.098 4.422 1.00 87.75 229 HIS A C 1
ATOM 1744 O O . HIS A 1 229 ? 12.188 -2.817 5.413 1.00 87.75 229 HIS A O 1
ATOM 1750 N N . THR A 1 230 ? 13.085 -1.036 4.377 1.00 89.25 230 THR A N 1
ATOM 1751 C CA . THR A 1 230 ? 13.923 -0.613 5.510 1.00 89.25 230 THR A CA 1
ATOM 1752 C C . THR A 1 230 ? 13.108 -0.041 6.666 1.00 89.25 230 THR A C 1
ATOM 1754 O O . THR A 1 230 ? 13.520 -0.184 7.812 1.00 89.25 230 THR A O 1
ATOM 1757 N N . GLU A 1 231 ? 11.935 0.532 6.383 1.00 94.62 231 GLU A N 1
ATOM 1758 C CA . GLU A 1 231 ? 11.120 1.243 7.374 1.00 94.62 231 GLU A CA 1
ATOM 1759 C C . GLU A 1 231 ? 9.931 0.422 7.883 1.00 94.62 231 GLU A C 1
ATOM 1761 O O . GLU A 1 231 ? 9.489 0.603 9.018 1.00 94.62 231 GLU A O 1
ATOM 1766 N N . VAL A 1 232 ? 9.409 -0.509 7.073 1.00 96.00 232 VAL A N 1
ATOM 1767 C CA . VAL A 1 232 ? 8.149 -1.219 7.370 1.00 96.00 232 VAL A CA 1
ATOM 1768 C C . VAL A 1 232 ? 8.165 -1.931 8.724 1.00 96.00 232 VAL A C 1
ATOM 1770 O O . VAL A 1 232 ? 7.157 -1.961 9.422 1.00 96.00 232 VAL A O 1
ATOM 1773 N N . ALA A 1 233 ? 9.320 -2.461 9.131 1.00 97.12 233 ALA A N 1
ATOM 1774 C CA . ALA A 1 233 ? 9.487 -3.132 10.413 1.00 97.12 233 ALA A CA 1
ATOM 1775 C C . ALA A 1 233 ? 9.262 -2.183 11.603 1.00 97.12 233 ALA A C 1
ATOM 1777 O O . ALA A 1 233 ? 8.720 -2.601 12.624 1.00 97.12 233 ALA A O 1
ATOM 1778 N N . GLY A 1 234 ? 9.684 -0.919 11.488 1.00 97.62 234 GLY A N 1
ATOM 1779 C CA . GLY A 1 234 ? 9.448 0.103 12.509 1.00 97.62 234 GLY A CA 1
ATOM 1780 C C . GLY A 1 234 ? 7.967 0.458 12.606 1.00 97.62 234 GLY A C 1
ATOM 1781 O O . GLY A 1 234 ? 7.398 0.422 13.693 1.00 97.62 234 GLY A O 1
ATOM 1782 N N . VAL A 1 235 ? 7.327 0.684 11.457 1.00 97.94 235 VAL A N 1
ATOM 1783 C CA . VAL A 1 235 ? 5.895 1.014 11.367 1.00 97.94 235 VAL A CA 1
ATOM 1784 C C . VAL A 1 235 ? 5.029 -0.106 11.951 1.00 97.94 235 VAL A C 1
ATOM 1786 O O . VAL A 1 235 ? 4.177 0.149 12.796 1.00 97.94 235 VAL A O 1
ATOM 1789 N N . VAL A 1 236 ? 5.280 -1.365 11.570 1.00 98.44 236 VAL A N 1
ATOM 1790 C CA . VAL A 1 236 ? 4.534 -2.519 12.103 1.00 98.44 236 VAL A CA 1
ATOM 1791 C C . VAL A 1 236 ? 4.728 -2.648 13.617 1.00 98.44 236 VAL A C 1
ATOM 1793 O O . VAL A 1 236 ? 3.762 -2.887 14.338 1.00 98.44 236 VAL A O 1
ATOM 1796 N N . ARG A 1 237 ? 5.941 -2.428 14.142 1.00 98.25 237 ARG A N 1
ATOM 1797 C CA . ARG A 1 237 ? 6.163 -2.438 15.599 1.00 98.25 237 ARG A CA 1
ATOM 1798 C C . ARG A 1 237 ? 5.362 -1.357 16.317 1.00 98.25 237 ARG A C 1
ATOM 1800 O O . ARG A 1 237 ? 4.790 -1.651 17.364 1.00 98.25 237 ARG A O 1
ATOM 1807 N N . GLU A 1 238 ? 5.266 -0.159 15.752 1.00 98.50 238 GLU A N 1
ATOM 1808 C CA . GLU A 1 238 ? 4.438 0.908 16.318 1.00 98.50 238 GLU A CA 1
ATOM 1809 C C . GLU A 1 238 ? 2.945 0.563 16.277 1.00 98.50 238 GLU A C 1
ATOM 1811 O O . GLU A 1 238 ? 2.252 0.740 17.278 1.00 98.50 238 GLU A O 1
ATOM 1816 N N . MET A 1 239 ? 2.455 -0.047 15.194 1.00 98.62 239 MET A N 1
ATOM 1817 C CA . MET A 1 239 ? 1.080 -0.564 15.142 1.00 98.62 239 MET A CA 1
ATOM 1818 C C . MET A 1 239 ? 0.813 -1.565 16.274 1.00 98.62 239 MET A C 1
ATOM 1820 O O . MET A 1 239 ? -0.186 -1.448 16.985 1.00 98.62 239 MET A O 1
ATOM 1824 N N . HIS A 1 240 ? 1.734 -2.506 16.505 1.00 98.38 240 HIS A N 1
ATOM 1825 C CA . HIS A 1 240 ? 1.635 -3.452 17.621 1.00 98.38 240 HIS A CA 1
ATOM 1826 C C . HIS A 1 240 ? 1.781 -2.782 18.987 1.00 98.38 240 HIS A C 1
ATOM 1828 O O . HIS A 1 240 ? 1.165 -3.239 19.949 1.00 98.38 240 HIS A O 1
ATOM 1834 N N . ARG A 1 241 ? 2.581 -1.720 19.118 1.00 98.06 241 ARG A N 1
ATOM 1835 C CA . ARG A 1 241 ? 2.688 -0.953 20.363 1.00 98.06 241 ARG A CA 1
ATOM 1836 C C . ARG A 1 241 ? 1.342 -0.327 20.713 1.00 98.06 241 ARG A C 1
ATOM 1838 O O . ARG A 1 241 ? 0.927 -0.427 21.864 1.00 98.06 241 ARG A O 1
ATOM 1845 N N . ILE A 1 242 ? 0.668 0.278 19.737 1.00 98.62 242 ILE A N 1
ATOM 1846 C CA . ILE A 1 242 ? -0.600 1.001 19.909 1.00 98.62 242 ILE A CA 1
ATOM 1847 C C . ILE A 1 242 ? -1.771 0.042 20.141 1.00 98.62 242 ILE A C 1
ATOM 1849 O O . ILE A 1 242 ? -2.586 0.291 21.031 1.00 98.62 242 ILE A O 1
ATOM 1853 N N . ALA A 1 243 ? -1.837 -1.060 19.390 1.00 98.56 243 ALA A N 1
ATOM 1854 C CA . ALA A 1 243 ? -2.915 -2.037 19.497 1.00 98.56 243 ALA A CA 1
ATOM 1855 C C . ALA A 1 243 ? -2.945 -2.699 20.885 1.00 98.56 243 ALA A C 1
ATOM 1857 O O . ALA A 1 243 ? -1.920 -3.158 21.387 1.00 98.56 243 ALA A O 1
ATOM 1858 N N . SER A 1 244 ? -4.109 -2.796 21.516 1.00 97.88 244 SER A N 1
ATOM 1859 C CA . SER A 1 244 ? -4.318 -3.545 22.757 1.00 97.88 244 SER A CA 1
ATOM 1860 C C . SER A 1 244 ? -4.718 -4.994 22.468 1.00 97.88 244 SER A C 1
ATOM 1862 O O . SER A 1 244 ? -4.344 -5.876 23.241 1.00 97.88 244 SER A O 1
ATOM 1864 N N . ASN A 1 245 ? -5.389 -5.248 21.335 1.00 98.06 245 ASN A N 1
ATOM 1865 C CA . ASN A 1 245 ? -5.881 -6.569 20.961 1.00 98.06 245 ASN A CA 1
ATOM 1866 C C . ASN A 1 245 ? -5.314 -7.078 19.630 1.00 98.06 245 ASN A C 1
ATOM 1868 O O . ASN A 1 245 ? -4.670 -8.122 19.623 1.00 98.06 245 ASN A O 1
ATOM 1872 N N . ALA A 1 246 ? -5.524 -6.377 18.513 1.00 98.62 246 ALA A N 1
ATOM 1873 C CA . ALA A 1 246 ? -5.182 -6.909 17.192 1.00 98.62 246 ALA A CA 1
ATOM 1874 C C . ALA A 1 246 ? -4.538 -5.887 16.248 1.00 98.62 246 ALA A C 1
ATOM 1876 O O . ALA A 1 246 ? -4.837 -4.693 16.284 1.00 98.62 246 ALA A O 1
ATOM 1877 N N . VAL A 1 247 ? -3.685 -6.391 15.359 1.00 98.75 247 VAL A N 1
ATOM 1878 C CA . VAL A 1 247 ? -3.176 -5.667 14.193 1.00 98.75 247 VAL A CA 1
ATOM 1879 C C . VAL A 1 247 ? -3.662 -6.360 12.927 1.00 98.75 247 VAL A C 1
ATOM 1881 O O . VAL A 1 247 ? -3.580 -7.584 12.817 1.00 98.75 247 VAL A O 1
ATOM 1884 N N . VAL A 1 248 ? -4.184 -5.583 11.976 1.00 98.88 248 VAL A N 1
ATOM 1885 C CA . VAL A 1 248 ? -4.699 -6.106 10.703 1.00 98.88 248 VAL A CA 1
ATOM 1886 C C . VAL A 1 248 ? -4.042 -5.397 9.523 1.00 98.88 248 VAL A C 1
ATOM 1888 O O . VAL A 1 248 ? -3.987 -4.171 9.474 1.00 98.88 248 VAL A O 1
ATOM 1891 N N . HIS A 1 249 ? -3.573 -6.163 8.543 1.00 98.50 249 HIS A N 1
ATOM 1892 C CA . HIS A 1 249 ? -3.061 -5.630 7.282 1.00 98.50 249 HIS A CA 1
ATOM 1893 C C . HIS A 1 249 ? -3.877 -6.193 6.130 1.00 98.50 249 HIS A C 1
ATOM 1895 O O . HIS A 1 249 ? -3.957 -7.410 5.974 1.00 98.50 249 HIS A O 1
ATOM 1901 N N . PHE A 1 250 ? -4.446 -5.322 5.304 1.00 98.00 250 PHE A N 1
ATOM 1902 C CA . PHE A 1 250 ? -4.997 -5.706 4.012 1.00 98.00 250 PHE A CA 1
ATOM 1903 C C . PHE A 1 250 ? -4.174 -5.052 2.901 1.00 98.00 250 PHE A C 1
ATOM 1905 O O . PHE A 1 250 ? -4.315 -3.870 2.607 1.00 98.00 250 PHE A O 1
ATOM 1912 N N . GLU A 1 251 ? -3.226 -5.794 2.341 1.00 95.88 251 GLU A N 1
ATOM 1913 C CA . GLU A 1 251 ? -2.106 -5.203 1.606 1.00 95.88 251 GLU A CA 1
ATOM 1914 C C . GLU A 1 251 ? -1.737 -5.996 0.355 1.00 95.88 251 GLU A C 1
ATOM 1916 O O . GLU A 1 251 ? -2.087 -7.169 0.196 1.00 95.88 251 GLU A O 1
ATOM 1921 N N . LEU A 1 252 ? -1.002 -5.341 -0.546 1.00 92.50 252 LEU A N 1
ATOM 1922 C CA . LEU A 1 252 ? -0.528 -5.940 -1.788 1.00 92.50 252 LEU A CA 1
ATOM 1923 C C . LEU A 1 252 ? 0.476 -7.065 -1.505 1.00 92.50 252 LEU A C 1
ATOM 1925 O O . LEU A 1 252 ? 1.578 -6.824 -1.012 1.00 92.50 252 LEU A O 1
ATOM 1929 N N . HIS A 1 253 ? 0.115 -8.283 -1.892 1.00 91.81 253 HIS A N 1
ATOM 1930 C CA . HIS A 1 253 ? 0.991 -9.442 -1.885 1.00 91.81 253 HIS A CA 1
ATOM 1931 C C . HIS A 1 253 ? 1.546 -9.721 -3.283 1.00 91.81 253 HIS A C 1
ATOM 1933 O O . HIS A 1 253 ? 0.879 -9.591 -4.315 1.00 91.81 253 HIS A O 1
ATOM 1939 N N . GLY A 1 254 ? 2.783 -10.184 -3.310 1.00 83.12 254 GLY A N 1
ATOM 1940 C CA . GLY A 1 254 ? 3.451 -10.643 -4.509 1.00 83.12 254 GLY A CA 1
ATOM 1941 C C . GLY A 1 254 ? 4.940 -10.793 -4.252 1.00 83.12 254 GLY A C 1
ATOM 1942 O O . GLY A 1 254 ? 5.404 -10.438 -3.166 1.00 83.12 254 GLY A O 1
ATOM 1943 N N . PRO A 1 255 ? 5.686 -11.312 -5.236 1.00 77.44 255 PRO A N 1
ATOM 1944 C CA . PRO A 1 255 ? 7.134 -11.277 -5.154 1.00 77.44 255 PRO A CA 1
ATOM 1945 C C . PRO A 1 255 ? 7.586 -9.822 -5.036 1.00 77.44 255 PRO A C 1
ATOM 1947 O O . PRO A 1 255 ? 7.135 -8.963 -5.801 1.00 77.44 255 PRO A O 1
ATOM 1950 N N . ASP A 1 256 ? 8.457 -9.571 -4.068 1.00 82.75 256 ASP A N 1
ATOM 1951 C CA . ASP A 1 256 ? 9.210 -8.336 -3.993 1.00 82.75 256 ASP A CA 1
ATOM 1952 C C . ASP A 1 256 ? 10.391 -8.410 -4.962 1.00 82.75 256 ASP A C 1
ATOM 1954 O O . ASP A 1 256 ? 10.920 -9.481 -5.279 1.00 82.75 256 ASP A O 1
ATOM 1958 N N . HIS A 1 257 ? 10.807 -7.259 -5.471 1.00 86.06 257 HIS A N 1
ATOM 1959 C CA . HIS A 1 257 ? 11.981 -7.177 -6.320 1.00 86.06 257 HIS A CA 1
ATOM 1960 C C . HIS A 1 257 ? 12.942 -6.113 -5.807 1.00 86.06 257 HIS A C 1
ATOM 1962 O O . HIS A 1 257 ? 12.526 -5.056 -5.335 1.00 86.06 257 HIS A O 1
ATOM 1968 N N . PRO A 1 258 ? 14.262 -6.317 -5.965 1.00 86.12 258 PRO A N 1
ATOM 1969 C CA . PRO A 1 258 ? 15.254 -5.360 -5.485 1.00 86.12 258 PRO A CA 1
ATOM 1970 C C . PRO A 1 258 ? 15.194 -4.012 -6.210 1.00 86.12 258 PRO A C 1
ATOM 1972 O O . PRO A 1 258 ? 15.821 -3.064 -5.739 1.00 86.12 258 PRO A O 1
ATOM 1975 N N . TYR A 1 259 ? 14.485 -3.935 -7.343 1.00 86.44 259 TYR A N 1
ATOM 1976 C CA . TYR A 1 259 ? 14.254 -2.702 -8.089 1.00 86.44 259 TYR A CA 1
ATOM 1977 C C . TYR A 1 259 ? 12.922 -2.019 -7.773 1.00 86.44 259 TYR A C 1
ATOM 1979 O O . TYR A 1 259 ? 12.707 -0.917 -8.271 1.00 86.44 259 TYR A O 1
ATOM 1987 N N . ASP A 1 260 ? 12.043 -2.643 -6.985 1.00 87.88 260 ASP A N 1
ATOM 1988 C CA . ASP A 1 260 ? 10.752 -2.058 -6.647 1.00 87.88 260 ASP A CA 1
ATOM 1989 C C . ASP A 1 260 ? 10.955 -0.730 -5.900 1.00 87.88 260 ASP A C 1
ATOM 1991 O O . ASP A 1 260 ? 11.724 -0.615 -4.940 1.00 87.88 260 ASP A O 1
ATOM 1995 N N . TYR A 1 261 ? 10.265 0.292 -6.390 1.00 84.38 261 TYR A N 1
ATOM 1996 C CA . TYR A 1 261 ? 10.245 1.649 -5.874 1.00 84.38 261 TYR A CA 1
ATOM 1997 C C . TYR A 1 261 ? 8.796 2.121 -5.821 1.00 84.38 261 TYR A C 1
ATOM 1999 O O . TYR A 1 261 ? 8.002 1.810 -6.712 1.00 84.38 261 TYR A O 1
ATOM 2007 N N . HIS A 1 262 ? 8.442 2.903 -4.797 1.00 79.75 262 HIS A N 1
ATOM 2008 C CA . HIS A 1 262 ? 7.103 3.466 -4.565 1.00 79.75 262 HIS A CA 1
ATOM 2009 C C . HIS A 1 262 ? 5.984 2.443 -4.270 1.00 79.75 262 HIS A C 1
ATOM 2011 O O . HIS A 1 262 ? 5.035 2.767 -3.551 1.00 79.75 262 HIS A O 1
ATOM 2017 N N . ARG A 1 263 ? 6.090 1.213 -4.774 1.00 85.88 263 ARG A N 1
ATOM 2018 C CA . ARG A 1 263 ? 5.258 0.061 -4.425 1.00 85.88 263 ARG A CA 1
ATOM 2019 C C . ARG A 1 263 ? 6.167 -1.116 -4.127 1.00 85.88 263 ARG A C 1
ATOM 2021 O O . ARG A 1 263 ? 6.830 -1.592 -5.038 1.00 85.88 263 ARG A O 1
ATOM 2028 N N . TYR A 1 264 ? 6.154 -1.592 -2.892 1.00 88.81 264 TYR A N 1
ATOM 2029 C CA . TYR A 1 264 ? 6.891 -2.774 -2.473 1.00 88.81 264 TYR A CA 1
ATOM 2030 C C . TYR A 1 264 ? 5.893 -3.839 -1.992 1.00 88.81 264 TYR A C 1
ATOM 2032 O O . TYR A 1 264 ? 5.538 -3.864 -0.804 1.00 88.81 264 TYR A O 1
ATOM 2040 N N . PRO A 1 265 ? 5.354 -4.664 -2.914 1.00 89.31 265 PRO A N 1
ATOM 2041 C CA . PRO A 1 265 ? 4.612 -5.863 -2.530 1.00 89.31 265 PRO A CA 1
ATOM 2042 C C . PRO A 1 265 ? 5.514 -6.759 -1.682 1.00 89.31 265 PRO A C 1
ATOM 2044 O O . PRO A 1 265 ? 6.731 -6.729 -1.839 1.00 89.31 265 PRO A O 1
ATOM 2047 N N . ARG A 1 266 ? 4.938 -7.521 -0.752 1.00 92.19 266 ARG A N 1
ATOM 2048 C CA . ARG A 1 266 ? 5.717 -8.437 0.091 1.00 92.19 266 ARG A CA 1
ATOM 2049 C C . ARG A 1 266 ? 4.861 -9.526 0.714 1.00 92.19 266 ARG A C 1
ATOM 2051 O O . ARG A 1 266 ? 3.631 -9.455 0.720 1.00 92.19 266 ARG A O 1
ATOM 2058 N N . ASP A 1 267 ? 5.541 -10.508 1.289 1.00 94.69 267 ASP A N 1
ATOM 2059 C CA . ASP A 1 267 ? 4.938 -11.476 2.193 1.00 94.69 267 ASP A CA 1
ATOM 2060 C C . ASP A 1 267 ? 4.887 -10.893 3.615 1.00 94.69 267 ASP A C 1
ATOM 2062 O O . ASP A 1 267 ? 5.906 -10.746 4.295 1.00 94.69 267 ASP A O 1
ATOM 2066 N N . TYR A 1 268 ? 3.686 -10.510 4.051 1.00 95.50 268 TYR A N 1
ATOM 2067 C CA . TYR A 1 268 ? 3.482 -9.954 5.389 1.00 95.50 268 TYR A CA 1
ATOM 2068 C C . TYR A 1 268 ? 3.523 -11.036 6.474 1.00 95.50 268 TYR A C 1
ATOM 2070 O O . TYR A 1 268 ? 3.887 -10.719 7.603 1.00 95.50 268 TYR A O 1
ATOM 2078 N N . GLY A 1 269 ? 3.219 -12.298 6.147 1.00 95.56 269 GLY A N 1
ATOM 2079 C CA . GLY A 1 269 ? 3.381 -13.420 7.072 1.00 95.56 269 GLY A CA 1
ATOM 2080 C C . GLY A 1 269 ? 4.853 -13.625 7.419 1.00 95.56 269 GLY A C 1
ATOM 2081 O O . GLY A 1 269 ? 5.217 -13.588 8.591 1.00 95.56 269 GLY A O 1
ATOM 2082 N N . ALA A 1 270 ? 5.716 -13.694 6.402 1.00 95.25 270 ALA A N 1
ATOM 2083 C CA . ALA A 1 270 ? 7.165 -13.794 6.589 1.00 95.25 270 ALA A CA 1
ATOM 2084 C C . ALA A 1 270 ? 7.753 -12.579 7.332 1.00 95.25 270 ALA A C 1
ATOM 2086 O O . ALA A 1 270 ? 8.665 -12.724 8.147 1.00 95.25 270 ALA A O 1
ATOM 2087 N N . LEU A 1 271 ? 7.224 -11.370 7.087 1.00 95.56 271 LEU A N 1
ATOM 2088 C CA . LEU A 1 271 ? 7.599 -10.184 7.861 1.00 95.56 271 LEU A CA 1
ATOM 2089 C C . LEU A 1 271 ? 7.249 -10.355 9.346 1.00 95.56 271 LEU A C 1
ATOM 2091 O O . LEU A 1 271 ? 8.088 -10.074 10.195 1.00 95.56 271 LEU A O 1
ATOM 2095 N N . HIS A 1 272 ? 6.039 -10.810 9.671 1.00 96.38 272 HIS A N 1
ATOM 2096 C CA . HIS A 1 272 ? 5.619 -11.024 11.061 1.00 96.38 272 HIS A CA 1
ATOM 2097 C C . HIS A 1 272 ? 6.421 -12.133 11.751 1.00 96.38 272 HIS A C 1
AT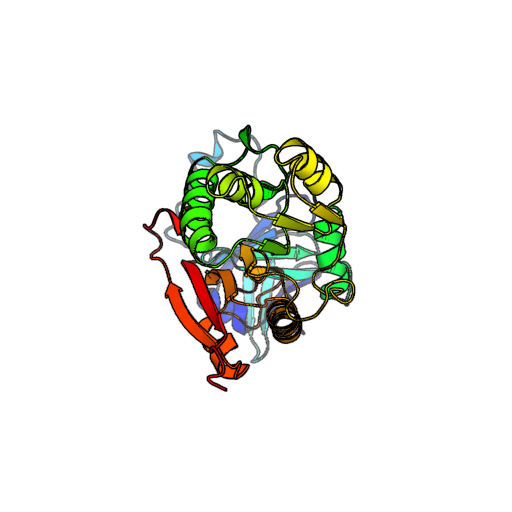OM 2099 O O . HIS A 1 272 ? 6.826 -11.947 12.896 1.00 96.38 272 HIS A O 1
ATOM 2105 N N . GLU A 1 273 ? 6.736 -13.224 11.048 1.00 95.69 273 GLU A N 1
ATOM 2106 C CA . GLU A 1 273 ? 7.647 -14.271 11.539 1.00 95.69 273 GLU A CA 1
ATOM 2107 C C . GLU A 1 273 ? 9.039 -13.708 11.864 1.00 95.69 273 GLU A C 1
ATOM 2109 O O . GLU A 1 273 ? 9.600 -14.000 12.917 1.00 95.69 273 GLU A O 1
ATOM 2114 N N . LEU A 1 274 ? 9.590 -12.854 10.992 1.00 95.25 274 LEU A N 1
ATOM 2115 C CA . LEU A 1 274 ? 10.889 -12.210 11.210 1.00 95.25 274 LEU A CA 1
ATOM 2116 C C . LEU A 1 274 ? 10.880 -11.246 12.405 1.00 95.25 274 LEU A C 1
ATOM 2118 O O . LEU A 1 274 ? 11.897 -11.081 13.081 1.00 95.25 274 LEU A O 1
ATOM 2122 N N . LEU A 1 275 ? 9.761 -10.554 12.625 1.00 96.62 275 LEU A N 1
ATOM 2123 C CA . LEU A 1 275 ? 9.621 -9.596 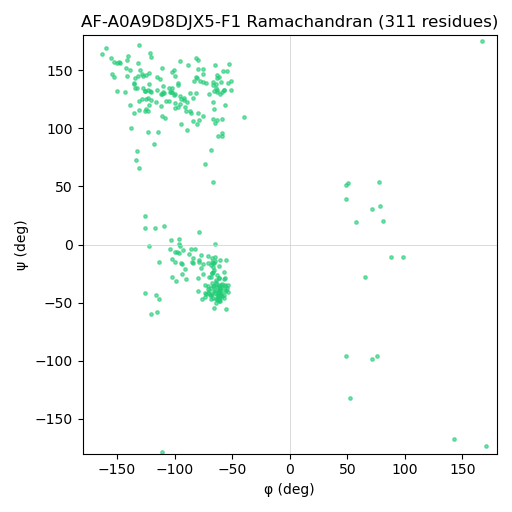13.718 1.00 96.62 275 LEU A CA 1
ATOM 2124 C C . LEU A 1 275 ? 9.437 -10.269 15.085 1.00 96.62 275 LEU A C 1
ATOM 2126 O O . LEU A 1 275 ? 9.656 -9.577 16.082 1.00 96.62 275 LEU A O 1
ATOM 2130 N N . ASP A 1 276 ? 9.085 -11.561 15.119 1.00 95.06 276 ASP A N 1
ATOM 2131 C CA . ASP A 1 276 ? 8.905 -12.386 16.326 1.00 95.06 276 ASP A CA 1
ATOM 2132 C C . ASP A 1 276 ? 8.022 -11.694 17.379 1.00 95.06 276 ASP A C 1
ATOM 2134 O O . ASP A 1 276 ? 8.397 -11.472 18.534 1.00 95.06 276 ASP A O 1
ATOM 2138 N N . LEU A 1 277 ? 6.848 -11.241 16.931 1.00 92.62 277 LEU A N 1
ATOM 2139 C CA . LEU A 1 277 ? 5.879 -10.541 17.769 1.00 92.62 277 LEU A CA 1
ATOM 2140 C C . LEU A 1 277 ? 5.028 -11.560 18.541 1.00 92.62 277 LEU A C 1
ATOM 2142 O O . LEU A 1 277 ? 4.632 -12.585 17.995 1.00 92.62 277 LEU A O 1
ATOM 2146 N N . ASP A 1 278 ? 4.717 -11.264 19.807 1.00 91.62 278 ASP A N 1
ATOM 2147 C CA . ASP A 1 278 ? 3.890 -12.112 20.689 1.00 91.62 278 ASP A CA 1
ATOM 2148 C C . ASP A 1 278 ? 2.400 -12.055 20.292 1.00 91.62 278 ASP A C 1
ATOM 2150 O O . ASP A 1 278 ? 1.564 -11.444 20.969 1.00 91.62 278 ASP A O 1
ATOM 2154 N N . THR A 1 279 ? 2.085 -12.633 19.133 1.00 94.06 279 THR A N 1
ATOM 2155 C CA . THR A 1 279 ? 0.751 -12.668 18.532 1.00 94.06 279 THR A CA 1
ATOM 2156 C C . THR A 1 279 ? 0.460 -14.008 17.866 1.00 94.06 279 THR A C 1
ATOM 2158 O O . THR A 1 279 ? 1.326 -14.606 17.231 1.00 94.06 279 THR A O 1
ATOM 2161 N N . GLU A 1 280 ? -0.795 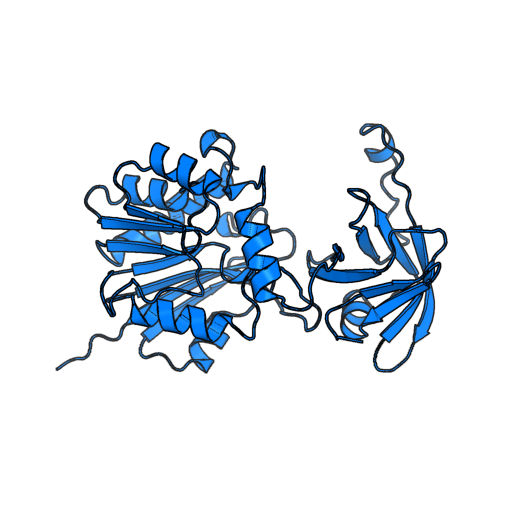-14.444 17.931 1.00 96.12 280 GLU A N 1
ATOM 2162 C CA . GLU A 1 280 ? -1.327 -15.480 17.054 1.00 96.12 280 GLU A CA 1
ATOM 2163 C C . GLU A 1 280 ? -1.679 -14.847 15.701 1.00 96.12 280 GLU A C 1
ATOM 2165 O O . GLU A 1 280 ? -2.575 -14.002 15.610 1.00 96.12 280 GLU A O 1
ATOM 2170 N N . THR A 1 281 ? -0.945 -15.230 14.654 1.00 96.75 281 THR A N 1
ATOM 2171 C CA . THR A 1 281 ? -1.048 -14.616 13.325 1.00 96.75 281 THR A CA 1
ATOM 2172 C C . THR A 1 281 ? -1.679 -15.567 12.317 1.00 96.75 281 THR A C 1
ATOM 2174 O O . THR A 1 281 ? -1.256 -16.710 12.158 1.00 96.75 281 THR A O 1
ATOM 2177 N N . THR A 1 282 ? -2.666 -15.062 11.581 1.00 97.94 282 THR A N 1
ATOM 2178 C CA . THR A 1 282 ? -3.223 -15.706 10.386 1.00 97.94 282 THR A CA 1
ATOM 2179 C C . THR A 1 282 ? -2.892 -14.872 9.156 1.00 97.94 282 THR A C 1
ATOM 2181 O O . THR A 1 282 ? -2.893 -13.642 9.217 1.00 97.94 282 THR A O 1
ATOM 2184 N N . TYR A 1 283 ? -2.595 -15.542 8.042 1.00 97.94 283 TYR A N 1
ATOM 2185 C CA . TYR A 1 283 ? -2.245 -14.895 6.782 1.00 97.94 283 TYR A CA 1
ATOM 2186 C C . TYR A 1 283 ? -2.919 -15.610 5.610 1.00 97.94 283 TYR A C 1
ATOM 2188 O O . TYR A 1 283 ? -2.708 -16.804 5.398 1.00 97.94 283 TYR A O 1
ATOM 2196 N N . GLU A 1 284 ? -3.746 -14.884 4.860 1.00 97.69 284 GLU A N 1
ATOM 2197 C CA . GLU A 1 284 ? -4.478 -15.393 3.700 1.00 97.69 284 GLU A CA 1
ATOM 2198 C C . GLU A 1 284 ? -4.167 -14.534 2.473 1.00 97.69 284 GLU A C 1
ATOM 2200 O O . GLU A 1 284 ? -4.364 -13.321 2.487 1.00 97.69 284 GLU A O 1
ATOM 2205 N N . VAL A 1 285 ? -3.703 -15.168 1.395 1.00 96.62 285 VAL A N 1
ATOM 2206 C CA . VAL A 1 285 ? -3.482 -14.524 0.095 1.00 96.62 285 VAL A CA 1
ATOM 2207 C C . VAL A 1 285 ? -4.660 -14.848 -0.818 1.00 96.62 285 VAL A C 1
ATOM 2209 O O . VAL A 1 285 ? -4.935 -16.017 -1.096 1.00 96.62 285 VAL A O 1
ATOM 2212 N N . PHE A 1 286 ? -5.343 -13.823 -1.319 1.00 95.12 286 PHE A N 1
ATOM 2213 C CA . PHE A 1 286 ? -6.535 -13.991 -2.145 1.00 95.12 286 PHE A CA 1
ATOM 2214 C C . PHE A 1 286 ? -6.175 -14.175 -3.625 1.00 95.12 286 PHE A C 1
ATOM 2216 O O . PHE A 1 286 ? -5.441 -13.347 -4.179 1.00 95.12 286 PHE A O 1
ATOM 2223 N N . PRO A 1 287 ? -6.717 -15.200 -4.312 1.00 90.12 287 PRO A N 1
ATOM 2224 C CA . PRO A 1 287 ? -6.568 -15.380 -5.758 1.00 90.12 287 PRO A CA 1
ATOM 2225 C C . PRO A 1 287 ? -6.972 -14.136 -6.563 1.00 90.12 287 PRO A C 1
ATOM 2227 O O . PRO A 1 287 ? -7.774 -13.330 -6.109 1.00 90.12 287 PRO A O 1
ATOM 2230 N N . ARG A 1 288 ? -6.443 -13.966 -7.782 1.00 84.19 288 ARG A N 1
ATOM 2231 C CA . ARG A 1 288 ? -6.692 -12.756 -8.601 1.00 84.19 288 ARG A CA 1
ATOM 2232 C C . ARG A 1 288 ? -8.134 -12.610 -9.089 1.00 84.19 288 ARG A C 1
ATOM 2234 O O . ARG A 1 288 ? -8.554 -11.509 -9.423 1.00 84.19 288 ARG A O 1
ATOM 2241 N N . ASP A 1 289 ? -8.850 -13.721 -9.193 1.00 86.81 289 ASP A N 1
ATOM 2242 C CA . ASP A 1 289 ? -10.266 -13.785 -9.547 1.00 86.81 289 ASP A CA 1
ATOM 2243 C C . ASP A 1 289 ? -11.193 -13.605 -8.333 1.00 86.81 289 ASP A C 1
ATOM 2245 O O . ASP A 1 289 ? -12.410 -13.521 -8.501 1.00 86.81 289 ASP A O 1
ATOM 2249 N N . ASP A 1 290 ? -10.636 -13.490 -7.125 1.00 92.56 290 ASP A N 1
ATOM 2250 C CA . ASP A 1 290 ? -11.376 -13.104 -5.929 1.00 92.56 290 ASP A CA 1
ATOM 2251 C C . ASP A 1 290 ? -11.717 -11.609 -5.971 1.00 92.56 290 ASP A C 1
ATOM 2253 O O . ASP A 1 290 ? -10.872 -10.777 -6.311 1.00 92.56 290 ASP A O 1
ATOM 2257 N N . PHE A 1 291 ? -12.937 -11.244 -5.565 1.00 93.19 291 PHE A N 1
ATOM 2258 C CA . PHE A 1 291 ? -13.374 -9.846 -5.535 1.00 93.19 291 PHE A CA 1
ATOM 2259 C C . PHE A 1 291 ? -12.460 -8.961 -4.674 1.00 93.19 291 PHE A C 1
ATOM 2261 O O . PHE A 1 291 ? -12.261 -7.789 -4.991 1.00 93.19 291 PHE A O 1
ATOM 2268 N N . ARG A 1 292 ? -11.842 -9.538 -3.635 1.00 93.50 292 ARG A N 1
ATOM 2269 C CA . ARG A 1 292 ? -10.880 -8.861 -2.757 1.00 93.50 292 ARG A CA 1
ATOM 2270 C C . ARG A 1 292 ? -9.585 -8.502 -3.465 1.00 93.50 292 ARG A C 1
ATOM 2272 O O . ARG A 1 292 ? -8.953 -7.551 -3.044 1.00 93.50 292 ARG A O 1
ATOM 2279 N N . SER A 1 293 ? -9.220 -9.204 -4.534 1.00 88.69 293 SER A N 1
ATOM 2280 C CA . SER A 1 293 ? -8.023 -8.944 -5.347 1.00 88.69 293 SER A CA 1
ATOM 2281 C C . SER A 1 293 ? -8.328 -8.260 -6.684 1.00 88.69 293 SER A C 1
ATOM 2283 O O . SER A 1 293 ? -7.402 -7.928 -7.426 1.00 88.69 293 SER A O 1
ATOM 2285 N N . MET A 1 294 ? -9.599 -8.041 -7.035 1.00 81.38 294 MET A N 1
ATOM 2286 C CA . MET A 1 294 ? -9.940 -7.398 -8.306 1.00 81.38 294 MET A CA 1
ATOM 2287 C C . MET A 1 294 ? -9.422 -5.953 -8.355 1.00 81.38 294 MET A C 1
ATOM 2289 O O . MET A 1 294 ? -9.601 -5.176 -7.423 1.00 81.38 294 MET A O 1
ATOM 2293 N N . GLY A 1 295 ? -8.812 -5.576 -9.483 1.00 70.00 295 GLY A N 1
ATOM 2294 C CA . GLY A 1 295 ? -8.363 -4.203 -9.758 1.00 70.00 295 GLY A CA 1
ATOM 2295 C C . GLY A 1 295 ? -6.879 -3.921 -9.494 1.00 70.00 295 GLY A C 1
ATOM 2296 O O . GLY A 1 295 ? -6.369 -2.909 -9.969 1.00 70.00 295 GLY A O 1
ATOM 2297 N N . THR A 1 296 ? -6.137 -4.824 -8.847 1.00 68.81 296 THR A N 1
ATOM 2298 C CA . THR A 1 296 ? -4.689 -4.653 -8.583 1.00 68.81 296 THR A CA 1
ATOM 2299 C C . THR A 1 296 ? -3.790 -5.044 -9.764 1.00 68.81 296 THR A C 1
ATOM 2301 O O . THR A 1 296 ? -2.569 -4.865 -9.723 1.00 68.81 296 THR A O 1
ATOM 2304 N N . GLY A 1 297 ? -4.383 -5.561 -10.845 1.00 71.00 297 GLY A N 1
ATOM 2305 C CA . GLY A 1 297 ? -3.688 -5.976 -12.060 1.00 71.00 297 GLY A CA 1
ATOM 2306 C C . GLY A 1 297 ? -2.864 -7.247 -11.852 1.00 71.00 297 GLY A C 1
ATOM 2307 O O . GLY A 1 297 ? -3.386 -8.359 -11.940 1.00 71.00 297 GLY A O 1
ATOM 2308 N N . SER A 1 298 ? -1.560 -7.079 -11.624 1.00 69.56 298 SER A N 1
ATOM 2309 C CA . SER A 1 298 ? -0.579 -8.173 -11.608 1.00 69.56 298 SER A CA 1
ATOM 2310 C C . SER A 1 298 ? -0.255 -8.723 -10.221 1.00 69.56 298 SER A C 1
ATOM 2312 O O . SER A 1 298 ? 0.620 -9.581 -10.108 1.00 69.56 298 SER A O 1
ATOM 2314 N N . PHE A 1 299 ? -0.939 -8.257 -9.183 1.00 77.69 299 PHE A N 1
ATOM 2315 C CA . PHE A 1 299 ? -0.639 -8.597 -7.796 1.00 77.69 299 PHE A CA 1
ATOM 2316 C C . PHE A 1 299 ? -1.825 -9.269 -7.116 1.00 77.69 299 PHE A C 1
ATOM 2318 O O . PHE A 1 299 ? -2.961 -9.171 -7.576 1.00 77.69 299 PHE A O 1
ATOM 2325 N N . TRP A 1 300 ? -1.551 -9.954 -6.015 1.00 89.31 300 TRP A N 1
ATOM 2326 C CA . TRP A 1 300 ? -2.580 -10.478 -5.127 1.00 89.31 300 TRP A CA 1
ATOM 2327 C C . TRP A 1 300 ? -2.808 -9.475 -3.996 1.00 89.31 300 TRP A C 1
ATOM 2329 O O . TRP A 1 300 ? -1.940 -8.651 -3.713 1.00 89.31 300 TRP A O 1
ATOM 2339 N N . LEU A 1 301 ? -3.963 -9.524 -3.345 1.00 93.75 301 LEU A N 1
ATOM 2340 C CA . LEU A 1 301 ? -4.144 -8.897 -2.039 1.00 93.75 301 LEU A CA 1
ATOM 2341 C C . LEU A 1 301 ? -4.083 -9.977 -0.968 1.00 93.75 301 LEU A C 1
ATOM 2343 O O . LEU A 1 301 ? -4.450 -11.128 -1.211 1.00 93.75 301 LEU A O 1
ATOM 2347 N N . ALA A 1 302 ? -3.590 -9.615 0.206 1.00 96.31 302 ALA A N 1
ATOM 2348 C CA . ALA A 1 302 ? -3.526 -10.516 1.338 1.00 96.31 302 ALA A CA 1
ATOM 2349 C C . ALA A 1 302 ? -4.063 -9.851 2.597 1.00 96.31 302 ALA A C 1
ATOM 2351 O O . ALA A 1 302 ? -3.883 -8.651 2.806 1.00 96.31 302 ALA A O 1
ATOM 2352 N N . LEU A 1 303 ? -4.710 -10.659 3.428 1.00 98.44 303 LEU A N 1
ATOM 2353 C CA . LEU A 1 303 ? -5.147 -10.295 4.762 1.00 98.44 303 LEU A CA 1
ATOM 2354 C C . LEU A 1 303 ? -4.216 -10.952 5.778 1.00 98.44 303 LEU A C 1
ATOM 2356 O O . LEU A 1 303 ? -4.093 -12.175 5.808 1.00 98.44 303 LEU A O 1
ATOM 2360 N N . LEU A 1 304 ? -3.605 -10.139 6.630 1.00 98.56 304 LEU A N 1
ATOM 2361 C CA . LEU A 1 304 ? -2.950 -10.586 7.850 1.00 98.56 304 LEU A CA 1
ATOM 2362 C C . LEU A 1 304 ? -3.776 -10.129 9.048 1.00 98.56 304 LEU A C 1
ATOM 2364 O O . LEU A 1 304 ? -4.103 -8.948 9.145 1.00 98.56 304 LEU A O 1
ATOM 2368 N N . VAL A 1 305 ? -4.073 -11.045 9.967 1.00 98.69 305 VAL A N 1
ATOM 2369 C CA . VAL A 1 305 ? -4.670 -10.732 11.272 1.00 98.69 305 VAL A CA 1
ATOM 2370 C C . VAL A 1 305 ? -3.755 -11.289 12.353 1.00 98.69 305 VAL A C 1
ATOM 2372 O O . VAL A 1 305 ? -3.592 -12.504 12.446 1.00 98.69 305 VAL A O 1
ATOM 2375 N N . ALA A 1 306 ? -3.172 -10.403 13.157 1.00 98.31 306 ALA A N 1
ATOM 2376 C CA . ALA A 1 306 ? -2.322 -10.735 14.294 1.00 98.31 306 ALA A CA 1
ATOM 2377 C C . ALA A 1 306 ? -3.039 -10.359 15.594 1.00 98.31 306 ALA A C 1
ATOM 2379 O O . ALA A 1 306 ? -3.225 -9.177 15.887 1.00 98.31 306 ALA A O 1
ATOM 2380 N N . VAL A 1 307 ? -3.450 -11.357 16.374 1.00 98.00 307 VAL A N 1
ATOM 2381 C CA . VAL A 1 307 ? -4.131 -11.172 17.664 1.00 98.00 307 VAL A CA 1
ATOM 2382 C C . VAL A 1 307 ? -3.118 -11.346 18.788 1.00 98.00 307 VAL A C 1
ATOM 2384 O O . VAL A 1 307 ? -2.391 -12.334 18.826 1.00 98.00 307 VAL A O 1
ATOM 2387 N N . LYS A 1 308 ? -3.049 -10.398 19.722 1.00 93.62 308 LYS A N 1
ATOM 2388 C CA . LYS A 1 308 ? -2.146 -10.481 20.873 1.00 93.62 308 LYS A CA 1
ATOM 2389 C C . LYS A 1 308 ? -2.502 -11.662 21.762 1.00 93.62 308 LYS A C 1
ATOM 2391 O O . LYS A 1 308 ? -3.651 -11.819 22.176 1.00 93.62 308 LYS A O 1
ATOM 2396 N N . SER A 1 309 ? -1.486 -12.450 22.107 1.00 85.31 309 SER A N 1
ATOM 2397 C CA . SER A 1 309 ? -1.614 -13.530 23.078 1.00 85.31 309 SER A CA 1
ATOM 2398 C C . SER A 1 309 ? -2.146 -12.957 24.392 1.00 85.31 309 SER A C 1
ATOM 2400 O O . SER A 1 309 ? -1.515 -12.090 25.007 1.00 85.31 309 SER A O 1
ATOM 2402 N N . GLN A 1 310 ? -3.304 -13.426 24.865 1.00 69.38 310 GLN A N 1
ATOM 2403 C CA . GLN A 1 310 ? -3.728 -13.093 26.221 1.00 69.38 310 GLN A CA 1
ATOM 2404 C C . GLN A 1 310 ? -2.751 -13.762 27.184 1.00 69.38 310 GLN A C 1
ATOM 2406 O O . GLN A 1 310 ? -2.761 -14.984 27.333 1.00 69.38 310 GLN A O 1
ATOM 2411 N N . ARG A 1 311 ? -1.885 -12.975 27.834 1.00 54.44 311 ARG A N 1
ATOM 2412 C CA . ARG A 1 311 ? -1.063 -13.494 28.929 1.00 54.44 311 ARG A CA 1
ATOM 2413 C C . ARG A 1 311 ? -2.011 -14.019 30.002 1.00 54.44 311 ARG A C 1
ATOM 2415 O O . ARG A 1 311 ? -2.676 -13.238 30.680 1.00 54.44 311 ARG A O 1
ATOM 2422 N N . GLN A 1 312 ? -2.088 -15.340 30.133 1.00 41.84 312 GLN A N 1
ATOM 2423 C CA . GLN A 1 312 ? -2.636 -15.964 31.328 1.00 41.84 312 GLN A CA 1
ATOM 2424 C C . GLN A 1 312 ? -1.704 -15.570 32.478 1.00 41.84 312 GLN A C 1
ATOM 2426 O O . GLN A 1 312 ? -0.545 -15.985 32.504 1.00 41.84 312 GLN A O 1
ATOM 2431 N N . PHE A 1 313 ? -2.180 -14.672 33.341 1.00 37.50 313 PHE A N 1
ATOM 2432 C CA . PHE A 1 313 ? -1.526 -14.338 34.604 1.00 37.50 313 PHE A CA 1
ATOM 2433 C C . PHE A 1 313 ? -1.674 -15.483 35.608 1.00 37.50 313 PHE A C 1
ATOM 2435 O O . PHE A 1 313 ? -2.753 -16.122 35.614 1.00 37.50 313 PHE A O 1
#

Mean predicted aligned error: 6.69 Å

Secondary structure (DSSP, 8-state):
--TTEEEEETTEEEEEHHHHHHTTS-SEEEEEESSSS-EEEEE--SS----TTGGGTS-----PEEEEEEEE-SSEEEEEESS----EEEEEEE-SS-EEEEE---S-HHHHHHHHHHH--S-GGGS-GGGS-HHHHHHHHHHHHHHGGG-SEEEEES-TTSHHHHHHHHH-TTSEEEEEES-HHHHHHHHHH-TTSEEEE--TT--TTSPTT-EEEEEEES-GGGS-TTTHHHHHHHHHHHEEEEEEEEEEES---TTB-S-----HHHHHHHHT-SEEEEEEEEPTTSGGGTT-SS-EEEEEEEEEP----

Sequence (313 aa):
MSARTVAIDADRMSLPNALYEDLGSPSTVVLLPVDGQSLWLRRRDPRSRVRRTAHFLLGRGYDVCTAVLKDRTTESATYQLSRVVPTGEFGVANYGEAHFLIPLDSKDEVASREQSWAEIQEYHEHLPIEQQDANAWAVSRWLAGVLAPLGNSFLEIGCGAGRNLRALADVAPSANIAGIDVNESALSLARREVPSATLSASSLYALDDWGGASVDVVFTSGVLVHVPHTEVAGVVREMHRIASNAVVHFELHGPDHPYDYHRYPRDYGALHELLDLDTETTYEVFPRDDFRSMGTGSFWLALLVAVKSQRQF

Nearest PDB structures (foldseek):
  5dm1-assembly1_A  TM=6.947E-01  e=4.678E-09  Bacillus pumilus ATCC 7061
  5dm0-assembly1_A  TM=6.908E-01  e=5.606E-08  Bacillus velezensis FZB42
  4qtu-assembly1_B  TM=6.867E-01  e=1.232E-07  Saccharomyces cerevisiae S288C
  6wlf-assembly1_A  TM=6.732E-01  e=2.708E-07  Bursaphelenchus xylophilus
  7zkg-assembly1_A  TM=6.753E-01  e=5.273E-07  Streptomyces griseofuscus